Protein AF-A0A8G2F2H4-F1 (afdb_monomer)

Organism: NCBI:txid1123362

Radius of gyration: 25.21 Å; Cα contacts (8 Å, |Δi|>4): 335; chains: 1; bounding box: 70×69×73 Å

Secondary structure (DSSP, 8-state):
--PPP----------TT-B-----TTTT-TT-EEEE-TTS-EEEEEEETTEEEEEEGGGHHHHTTPPTT-HHHHHHHHHHHHTTT-SEEETTPBPPGGGTTS---SPPPHHHHHHHHHHHHHHHHHHTTTS-----S-HHHHHIIIII---TTT-HHHHHHHHHHHHHHHHHHHHHHHHHHHHHHHHHHHHHHHH-S-HHHHHHHHHHHHHHHHHHHHHHHHHHHHHHHHT-HHHHHH-TTHIIIIIHHHHHHHHHHHHHHHHHHHHHHHT-S-TTT--HHHHHHHHHHHHHHHTT--GGGGS-----PPP----------------

pLDDT: mean 80.22, std 19.51, range [25.41, 97.38]

Nearest PDB structures (foldseek):
  5vju-assembly1_A  TM=4.055E-01  e=1.754E+00  synthetic construct
  4ilo-assembly1_A  TM=4.095E-01  e=2.694E+00  Chlamydia trachomatis L2/434/Bu
  5nnv-assembly4_D  TM=3.924E-01  e=5.775E+00  Bacillus subtilis subsp. subtilis str. 168
  8i4v-assembly1_B  TM=2.170E-01  e=8.062E+00  Saccharomyces cerevisiae S288C

Sequence (327 aa):
MGSMPHATDTGTAAKQGGTFSFVSSYLRQRDAVFVRSADRQPVLRFDFGGNRATVPLATIPAAAELPDGHPDLALLQRVEPALLYRETVATGDPIPTEIVDGRPSWTVHARTAKRVERRILEALCAQSAGHGAQADGDPAETIARQLIGVDTRRNPRIVQILRDHLDAATYSMQLSDDVTACQRMVGEMATLATQREAFAEQDRIRDSALKLRHVIVWATKRTMALDMLANDIKGALADRDQLARETWPAINELRAWTLDLAPALRSWNEMGKAAADLRIGDIENLHRLITIRFGAFDPAIYRQRTAVRPPDTDAKKGVRRDDDHAE

Solvent-accessible surface area (backbone atoms only — not comparable to full-atom values): 19351 Å² total; per-residue (Å²): 142,77,90,78,81,83,84,79,76,86,75,76,72,79,72,76,54,58,51,40,73,63,77,54,67,75,63,61,39,72,77,33,32,33,33,60,46,72,76,62,47,47,26,39,32,30,66,55,93,90,40,79,46,78,44,54,53,88,52,42,49,68,77,60,68,56,58,90,88,42,72,50,59,66,51,56,69,46,46,59,68,40,50,46,79,31,78,62,50,42,69,64,38,68,44,51,28,52,83,65,78,42,42,84,71,74,84,77,59,69,70,46,45,54,50,46,52,50,54,48,51,53,54,51,36,67,75,37,80,88,54,89,68,71,84,80,74,59,69,33,56,43,47,34,43,74,78,68,64,44,63,62,90,82,41,59,66,59,38,48,53,41,41,56,36,51,49,44,38,28,53,43,52,48,54,44,52,54,52,48,54,50,53,48,51,38,52,53,33,51,55,49,29,71,72,48,86,51,66,73,58,21,50,46,36,42,52,41,28,54,50,49,48,60,56,48,54,53,51,52,56,51,42,55,55,42,49,55,60,37,66,35,67,65,56,49,74,75,39,75,57,48,48,73,73,47,50,32,53,52,53,49,27,52,46,24,47,52,59,70,45,43,64,58,54,47,55,54,57,72,59,61,92,47,87,88,76,58,53,69,67,57,56,51,50,51,35,49,49,45,44,58,55,40,67,80,71,60,78,69,77,40,49,77,78,68,76,75,73,74,76,85,88,77,77,78,81,78,78,78,84,88,82,90,88,89,131

Foldseek 3Di:
DDDDDDPPDPPPDPDPFDAQADPQPVQVAPPWKWAQDLLRFTWTWDDDPNDIDIGGLVCCCVVSVPDPPRPNVVSSVQRSVQNLQDRIGGRGGGRAVCLRQLAGRDDFDPVLLVVLLVVLQVVLCVVCVPDNQDDDDDSLVSCCCRVVVDDCVVCVPSSVLSVLLSVLLSLLSRLVVLLVLLVVLLVVLQVLLVVDPDPVLSVLSPVLSVLSVVVSVVSVVLSVVLNVQSPPSVVSVVDVCCCSPPRSQSSQLSSSVSSLCVVLSVLSVVQDDDSVPRDPVSSVVSSVSSCSSRVPDDSCVSGDPNPPPPPPPDDPPPPDPPDDDDD

Mean predicted aligned error: 10.37 Å

Structure (mmCIF, N/CA/C/O backbone):
data_AF-A0A8G2F2H4-F1
#
_entry.id   AF-A0A8G2F2H4-F1
#
loop_
_atom_site.group_PDB
_atom_site.id
_atom_site.type_symbol
_atom_site.label_atom_id
_atom_site.label_alt_id
_atom_site.label_comp_id
_atom_site.label_asym_id
_atom_site.label_entity_id
_atom_site.label_seq_id
_atom_site.pdbx_PDB_ins_code
_atom_site.Cartn_x
_atom_site.Cartn_y
_atom_site.Cartn_z
_atom_site.occupancy
_atom_site.B_iso_or_equiv
_atom_site.auth_seq_id
_atom_site.auth_comp_id
_atom_site.auth_asym_id
_atom_site.auth_atom_id
_atom_site.pdbx_PDB_model_num
ATOM 1 N N . MET A 1 1 ? -8.738 27.162 -39.841 1.00 34.66 1 MET A N 1
ATOM 2 C CA . MET A 1 1 ? -9.278 26.571 -38.599 1.00 34.66 1 MET A CA 1
ATOM 3 C C . MET A 1 1 ? -9.722 25.159 -38.925 1.00 34.66 1 MET A C 1
ATOM 5 O O . MET A 1 1 ? -10.779 24.988 -39.511 1.00 34.66 1 MET A O 1
ATOM 9 N N . GLY A 1 2 ? -8.863 24.177 -38.670 1.00 26.25 2 GLY A N 1
ATOM 10 C CA . GLY A 1 2 ? -9.166 22.763 -38.879 1.00 26.25 2 GLY A CA 1
ATOM 11 C C . GLY A 1 2 ? -8.858 22.022 -37.589 1.00 26.25 2 GLY A C 1
ATOM 12 O O . GLY A 1 2 ? -7.707 22.012 -37.161 1.00 26.25 2 GLY A O 1
ATOM 13 N N . SER A 1 3 ? -9.898 21.488 -36.9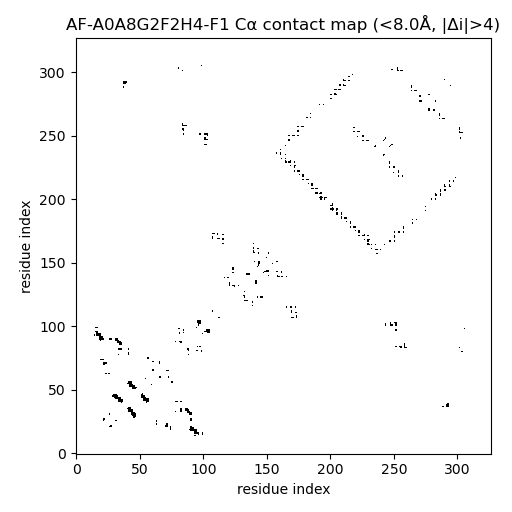51 1.00 28.22 3 SER A N 1
ATOM 14 C CA . SER A 1 3 ? -9.797 20.628 -35.774 1.00 28.22 3 SER A CA 1
ATOM 15 C C . SER A 1 3 ? -9.009 19.370 -36.116 1.00 28.22 3 SER A C 1
ATOM 17 O O . SER A 1 3 ? -9.405 18.622 -37.009 1.00 28.22 3 SER A O 1
ATOM 19 N N . MET A 1 4 ? -7.924 19.123 -35.385 1.00 26.66 4 MET A N 1
ATOM 20 C CA . MET A 1 4 ? -7.288 17.811 -35.343 1.00 26.66 4 MET A CA 1
ATOM 21 C C . MET A 1 4 ? -7.918 16.970 -34.222 1.00 26.66 4 MET A C 1
ATOM 23 O O . MET A 1 4 ? -8.141 17.492 -33.127 1.00 26.66 4 MET A O 1
ATOM 27 N N . PRO A 1 5 ? -8.228 15.690 -34.477 1.00 30.25 5 PRO A N 1
ATOM 28 C CA . PRO A 1 5 ? -8.807 14.802 -33.483 1.00 30.25 5 PRO A CA 1
ATOM 29 C C . PRO A 1 5 ? -7.749 14.331 -32.478 1.00 30.25 5 PRO A C 1
ATOM 31 O O . PRO A 1 5 ? -6.639 13.946 -32.844 1.00 30.25 5 PRO A O 1
ATOM 34 N N . HIS A 1 6 ? -8.128 14.334 -31.199 1.00 26.41 6 HIS A N 1
ATOM 35 C CA . HIS A 1 6 ? -7.399 13.679 -30.120 1.00 26.41 6 HIS A CA 1
ATOM 36 C C . HIS A 1 6 ? -7.348 12.167 -30.367 1.00 26.41 6 HIS A C 1
ATOM 38 O O . HIS A 1 6 ? -8.362 11.479 -30.237 1.00 26.41 6 HIS A O 1
ATOM 44 N N . ALA A 1 7 ? -6.162 11.648 -30.682 1.00 26.73 7 ALA A N 1
ATOM 45 C CA . ALA A 1 7 ? -5.885 10.220 -30.628 1.00 26.73 7 ALA A CA 1
ATOM 46 C C . ALA A 1 7 ? -5.881 9.773 -29.158 1.00 26.73 7 ALA A C 1
ATOM 48 O O . ALA A 1 7 ? -4.893 9.890 -28.437 1.00 26.73 7 ALA A O 1
ATOM 49 N N . THR A 1 8 ? -7.041 9.306 -28.710 1.00 31.41 8 THR A N 1
ATOM 50 C CA . THR A 1 8 ? -7.164 8.343 -27.622 1.00 31.41 8 THR A CA 1
ATOM 51 C C . THR A 1 8 ? -6.823 6.992 -28.227 1.00 31.41 8 THR A C 1
ATOM 53 O O . THR A 1 8 ? -7.662 6.389 -28.885 1.00 31.41 8 THR A O 1
ATOM 56 N N . ASP A 1 9 ? -5.584 6.541 -28.051 1.00 25.78 9 ASP A N 1
ATOM 57 C CA . ASP A 1 9 ? -5.246 5.149 -28.325 1.00 25.78 9 ASP A CA 1
ATOM 58 C C . ASP A 1 9 ? -5.085 4.414 -26.996 1.00 25.78 9 ASP A C 1
ATOM 60 O O . ASP A 1 9 ? -4.062 4.462 -26.310 1.00 25.78 9 ASP A O 1
ATOM 64 N N . THR A 1 10 ? -6.189 3.789 -26.601 1.00 31.84 10 THR A N 1
ATOM 65 C CA . THR A 1 10 ? -6.278 2.737 -25.596 1.00 31.84 10 THR A CA 1
ATOM 66 C C . THR A 1 10 ? -5.514 1.509 -26.088 1.00 31.84 10 THR A C 1
ATOM 68 O O . THR A 1 10 ? -6.097 0.502 -26.489 1.00 31.84 10 THR A O 1
ATOM 71 N N . GLY A 1 11 ? -4.187 1.582 -26.030 1.00 25.41 11 GLY A N 1
ATOM 72 C CA . GLY A 1 11 ? -3.300 0.438 -26.178 1.00 25.41 11 GLY A CA 1
ATOM 73 C C . GLY A 1 11 ? -3.370 -0.427 -24.927 1.00 25.41 11 GLY A C 1
ATOM 74 O O . GLY A 1 11 ? -2.573 -0.279 -24.004 1.00 25.41 11 GLY A O 1
ATOM 75 N N . THR A 1 12 ? -4.353 -1.322 -24.887 1.00 34.25 12 THR A N 1
ATOM 76 C CA . THR A 1 12 ? -4.455 -2.394 -23.894 1.00 34.25 12 THR A CA 1
ATOM 77 C C . THR A 1 12 ? -3.257 -3.322 -24.087 1.00 34.25 12 THR A C 1
ATOM 79 O O . THR A 1 12 ? -3.314 -4.270 -24.868 1.00 34.25 12 THR A O 1
ATOM 82 N N . ALA A 1 13 ? -2.142 -3.029 -23.417 1.00 30.25 13 ALA A N 1
ATOM 83 C CA . ALA A 1 13 ? -1.024 -3.953 -23.335 1.00 30.25 13 ALA A CA 1
ATOM 84 C C . ALA A 1 13 ? -1.550 -5.252 -22.711 1.00 30.25 13 ALA A C 1
ATOM 86 O O . ALA A 1 13 ? -2.086 -5.254 -21.600 1.00 30.25 13 ALA A O 1
ATOM 87 N N . ALA A 1 14 ? -1.475 -6.343 -23.473 1.00 31.75 14 ALA A N 1
ATOM 88 C CA . ALA A 1 14 ? -1.886 -7.667 -23.041 1.00 31.75 14 ALA A CA 1
ATOM 89 C C . ALA A 1 14 ? -1.266 -7.971 -21.669 1.00 31.75 14 ALA A C 1
ATOM 91 O O . ALA A 1 14 ? -0.044 -7.984 -21.524 1.00 31.75 14 ALA A O 1
ATOM 92 N N . LYS A 1 15 ? -2.128 -8.178 -20.664 1.00 40.88 15 LYS A N 1
ATOM 93 C CA . LYS A 1 15 ? -1.757 -8.504 -19.283 1.00 40.88 15 LYS A CA 1
ATOM 94 C C . LYS A 1 15 ? -0.932 -9.790 -19.266 1.00 40.88 15 LYS A C 1
ATOM 96 O O . LYS A 1 15 ? -1.484 -10.889 -19.224 1.00 40.88 15 LYS A O 1
ATOM 101 N N . GLN A 1 16 ? 0.388 -9.660 -19.274 1.00 43.41 16 GLN A N 1
ATOM 102 C CA . GLN A 1 16 ? 1.273 -10.725 -18.827 1.00 43.41 16 GLN A CA 1
ATOM 103 C C . GLN A 1 16 ? 0.985 -10.914 -17.334 1.00 43.41 16 GLN A C 1
ATOM 105 O O . GLN A 1 16 ? 1.333 -10.070 -16.519 1.00 43.41 16 GLN A O 1
ATOM 110 N N . GLY A 1 17 ? 0.225 -11.951 -16.982 1.00 59.38 17 GLY A N 1
ATOM 111 C CA . GLY A 1 17 ? -0.123 -12.208 -15.582 1.00 59.38 17 GLY A CA 1
ATOM 112 C C . GLY A 1 17 ? -1.310 -13.132 -15.349 1.00 59.38 17 GLY A C 1
ATOM 113 O O . GLY A 1 17 ? -1.370 -13.760 -14.301 1.00 59.38 17 GLY A O 1
ATOM 114 N N . GLY A 1 18 ? -2.212 -13.294 -16.319 1.00 84.75 18 GLY A N 1
ATOM 115 C CA . GLY A 1 18 ? -3.413 -14.117 -16.135 1.00 84.75 18 GLY A CA 1
ATOM 116 C C . GLY A 1 18 ? -4.406 -13.524 -15.121 1.00 84.75 18 GLY A C 1
ATOM 117 O O . GLY A 1 18 ? -4.271 -12.386 -14.664 1.00 84.75 18 GLY A O 1
ATOM 118 N N . THR A 1 19 ? -5.443 -14.291 -14.794 1.00 92.19 19 THR A N 1
ATOM 119 C CA . THR A 1 19 ? -6.501 -13.916 -13.842 1.00 92.19 19 THR A CA 1
ATOM 120 C C . THR A 1 19 ? -6.699 -15.019 -12.805 1.00 92.19 19 THR A C 1
ATOM 122 O O . THR A 1 19 ? -6.380 -16.183 -13.056 1.00 92.19 19 THR A O 1
ATOM 125 N N . PHE A 1 20 ? -7.259 -14.673 -11.646 1.00 93.12 20 PHE A N 1
ATOM 126 C CA . PHE A 1 20 ? -7.705 -15.634 -10.637 1.00 93.12 20 PHE A CA 1
ATOM 127 C C . PHE A 1 20 ? -8.959 -16.378 -11.119 1.00 93.12 20 PHE A C 1
ATOM 129 O O . PHE A 1 20 ? -10.081 -16.059 -10.735 1.00 93.12 20 PHE A O 1
ATOM 136 N N . SER A 1 21 ? -8.776 -17.353 -12.007 1.00 93.12 21 SER A N 1
ATOM 137 C CA . SER A 1 21 ? -9.860 -18.153 -12.587 1.00 93.12 21 SER A CA 1
ATOM 138 C C . SER A 1 21 ? -9.998 -19.488 -11.857 1.00 93.12 21 SER A C 1
ATOM 140 O O . SER A 1 21 ? -9.513 -20.509 -12.337 1.00 93.12 21 SER A O 1
ATOM 142 N N . PHE A 1 22 ? -10.632 -19.468 -10.683 1.00 93.88 22 PHE A N 1
ATOM 143 C CA . PHE A 1 22 ? -10.871 -20.681 -9.898 1.00 93.88 22 PHE A CA 1
ATOM 144 C C . PHE A 1 22 ? -11.893 -21.600 -10.576 1.00 93.88 22 PHE A C 1
ATOM 146 O O . PHE A 1 22 ? -12.885 -21.127 -11.133 1.00 93.88 22 PHE A O 1
ATOM 153 N N . VAL A 1 23 ? -11.665 -22.910 -10.511 1.00 92.75 23 VAL A N 1
ATOM 154 C CA . VAL A 1 23 ? -12.532 -23.950 -11.083 1.00 92.75 23 VAL A CA 1
ATOM 155 C C . VAL A 1 23 ? -13.592 -24.396 -10.074 1.00 92.75 23 VAL A C 1
ATOM 157 O O . VAL A 1 23 ? -14.754 -24.574 -10.448 1.00 92.75 23 VAL A O 1
ATOM 160 N N . SER A 1 24 ? -13.221 -24.529 -8.799 1.00 90.81 24 SER A N 1
ATOM 161 C CA . SER A 1 24 ? -14.095 -25.007 -7.728 1.00 90.81 24 SER A CA 1
ATOM 162 C C . SER A 1 24 ? -15.307 -24.097 -7.523 1.00 90.81 24 SER A C 1
ATOM 164 O O . SER A 1 24 ? -15.184 -22.880 -7.364 1.00 90.81 24 SER A O 1
ATOM 166 N N . SER A 1 25 ? -16.500 -24.694 -7.462 1.00 90.25 25 SER A N 1
ATOM 167 C CA . SER A 1 25 ? -17.746 -23.975 -7.167 1.00 90.25 25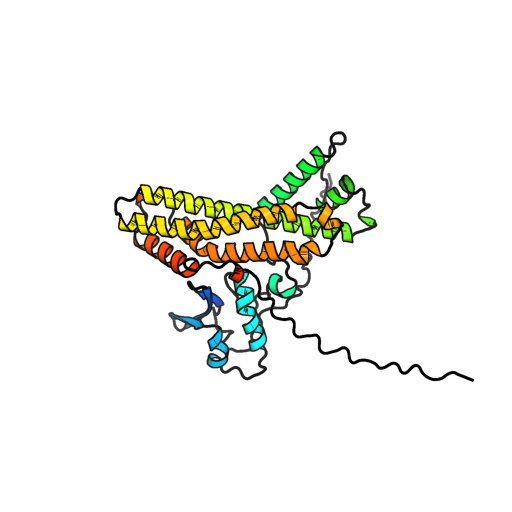 SER A CA 1
ATOM 168 C C . SER A 1 25 ? -17.727 -23.320 -5.783 1.00 90.25 25 SER A C 1
ATOM 170 O O . SER A 1 25 ? -18.328 -22.262 -5.611 1.00 90.25 25 SER A O 1
ATOM 172 N N . TYR A 1 26 ? -16.989 -23.898 -4.829 1.00 89.81 26 TYR A N 1
ATOM 173 C CA . TYR A 1 26 ? -16.793 -23.341 -3.491 1.00 89.81 26 TYR A CA 1
ATOM 174 C C . TYR A 1 26 ? -16.107 -21.966 -3.537 1.00 89.81 26 TYR A C 1
ATOM 176 O O . TYR A 1 26 ? -16.515 -21.038 -2.846 1.00 89.81 26 TYR A O 1
ATOM 184 N N . LEU A 1 27 ? -15.100 -21.806 -4.400 1.00 90.62 27 LEU A N 1
ATOM 185 C CA . LEU A 1 27 ? -14.349 -20.553 -4.564 1.00 90.62 27 LEU A CA 1
ATOM 186 C C . LEU A 1 27 ? -15.057 -19.536 -5.463 1.00 90.62 27 LEU A C 1
ATOM 188 O O . LEU A 1 27 ? -14.787 -18.339 -5.397 1.00 90.62 27 LEU A O 1
ATOM 192 N N . ARG A 1 28 ? -15.983 -20.017 -6.292 1.00 90.00 28 ARG A N 1
ATOM 193 C CA . ARG A 1 28 ? -16.805 -19.209 -7.197 1.00 90.00 28 ARG A CA 1
ATOM 194 C C . ARG A 1 28 ? -18.138 -18.778 -6.586 1.00 90.00 28 ARG A C 1
ATOM 196 O O . ARG A 1 28 ? -19.016 -18.321 -7.320 1.00 90.00 28 ARG A O 1
ATOM 203 N N . GLN A 1 29 ? -18.319 -18.953 -5.278 1.00 87.62 29 GLN A N 1
ATOM 204 C CA . GLN A 1 29 ? -19.525 -18.503 -4.594 1.00 87.62 29 GLN A CA 1
ATOM 205 C C . GLN A 1 29 ? -19.771 -17.009 -4.829 1.00 87.62 29 GLN A C 1
ATOM 207 O O . GLN A 1 29 ? -18.852 -16.212 -5.037 1.00 87.62 29 GLN A O 1
ATOM 212 N N . ARG A 1 30 ? -21.048 -16.628 -4.814 1.00 82.75 30 ARG A N 1
ATOM 213 C CA . ARG A 1 30 ? -21.448 -15.236 -4.996 1.00 82.75 30 ARG A CA 1
ATOM 214 C C . ARG A 1 30 ? -20.879 -14.393 -3.853 1.00 82.75 30 ARG A C 1
ATOM 216 O O . ARG A 1 30 ? -20.931 -14.800 -2.697 1.00 82.75 30 ARG A O 1
ATOM 223 N N . ASP A 1 31 ? -20.321 -13.237 -4.201 1.00 88.06 31 ASP A N 1
ATOM 224 C CA . ASP A 1 31 ? -19.701 -12.294 -3.262 1.00 88.06 31 ASP A CA 1
ATOM 225 C C . ASP A 1 31 ? -18.497 -12.869 -2.486 1.00 88.06 31 ASP A C 1
ATOM 227 O O . ASP A 1 31 ? -18.063 -12.293 -1.486 1.00 88.06 31 ASP A O 1
ATOM 231 N N . ALA A 1 32 ? -17.928 -13.986 -2.961 1.00 93.00 32 ALA A N 1
ATOM 232 C CA . ALA A 1 32 ? -16.719 -14.568 -2.405 1.00 93.00 32 ALA A CA 1
ATOM 233 C C . ALA A 1 32 ? -15.498 -13.706 -2.744 1.00 93.00 32 ALA A C 1
ATOM 235 O O . ALA A 1 32 ? -15.125 -13.535 -3.907 1.00 93.00 32 ALA A O 1
ATOM 236 N N . VAL A 1 33 ? -14.868 -13.167 -1.704 1.00 96.44 33 VAL A N 1
ATOM 237 C CA . VAL A 1 33 ? -13.686 -12.314 -1.810 1.00 96.44 33 VAL A CA 1
ATOM 238 C C . VAL A 1 33 ? -12.642 -12.729 -0.788 1.00 96.44 33 VAL A C 1
ATOM 240 O O . VAL A 1 33 ? -12.927 -12.920 0.396 1.00 96.44 33 VAL A O 1
ATOM 243 N N . PHE A 1 34 ? -11.402 -12.846 -1.237 1.00 97.38 34 PHE A N 1
ATOM 244 C CA . PHE A 1 34 ? -10.259 -12.971 -0.351 1.00 97.38 34 PHE A CA 1
ATOM 245 C C . PHE A 1 34 ? -9.873 -11.592 0.166 1.00 97.38 34 PHE A C 1
ATOM 247 O O . PHE A 1 34 ? -9.811 -10.636 -0.607 1.00 97.38 34 PHE A O 1
ATOM 254 N N . VAL A 1 35 ? -9.600 -11.486 1.463 1.00 96.06 35 VAL A N 1
ATOM 255 C CA . VAL A 1 35 ? -9.173 -10.248 2.126 1.00 96.06 35 VAL A CA 1
ATOM 256 C C . VAL A 1 35 ? -8.165 -10.551 3.231 1.00 96.06 35 VAL A C 1
ATOM 258 O O . VAL A 1 35 ? -8.060 -11.688 3.690 1.00 96.06 35 VAL A O 1
ATOM 261 N N . ARG A 1 36 ? -7.466 -9.523 3.721 1.00 93.88 36 ARG A N 1
ATOM 262 C CA . ARG A 1 36 ? -6.709 -9.616 4.979 1.00 93.88 36 ARG A CA 1
ATOM 263 C C . ARG A 1 36 ? -7.609 -9.268 6.159 1.00 93.88 36 ARG A C 1
ATOM 265 O O . ARG A 1 36 ? -8.228 -8.201 6.181 1.00 93.88 36 ARG A O 1
ATOM 272 N N . SER A 1 37 ? -7.665 -10.144 7.153 1.00 92.38 37 SER A N 1
ATOM 273 C CA . SER A 1 37 ? -8.320 -9.887 8.436 1.00 92.38 37 SER A CA 1
ATOM 274 C C . SER A 1 37 ? -7.608 -8.773 9.228 1.00 92.38 37 SER A C 1
ATOM 276 O O . SER A 1 37 ? -6.606 -8.198 8.786 1.00 92.38 37 SER A O 1
ATOM 278 N N . ALA A 1 38 ? -8.138 -8.421 10.405 1.00 87.81 38 ALA A N 1
ATOM 279 C CA . ALA A 1 38 ? -7.547 -7.394 11.269 1.00 87.81 38 ALA A CA 1
ATOM 280 C C . ALA A 1 38 ? -6.124 -7.758 11.726 1.00 87.81 38 ALA A C 1
ATOM 282 O O . ALA A 1 38 ? -5.262 -6.892 11.766 1.00 87.81 38 ALA A O 1
ATOM 283 N N . ASP A 1 39 ? -5.867 -9.035 11.993 1.00 88.94 39 ASP A N 1
ATOM 284 C CA . ASP A 1 39 ? -4.569 -9.636 12.330 1.00 88.94 39 ASP A CA 1
ATOM 285 C C . ASP A 1 39 ? -3.713 -9.984 11.101 1.00 88.94 39 ASP A C 1
ATOM 287 O O . ASP A 1 39 ? -2.694 -10.663 1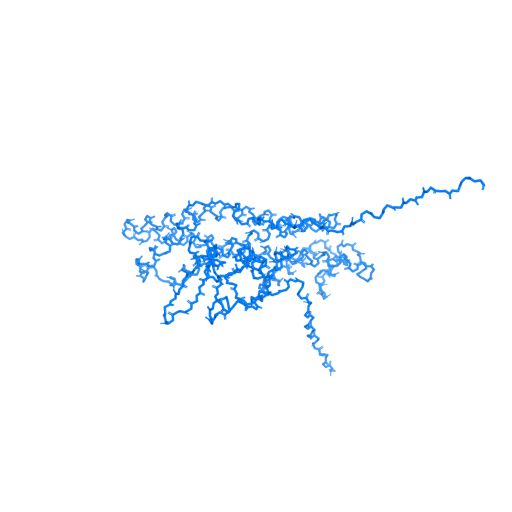1.217 1.00 88.94 39 ASP A O 1
ATOM 291 N N . ARG A 1 40 ? -4.090 -9.458 9.927 1.00 89.00 40 ARG A N 1
ATOM 292 C CA . ARG A 1 40 ? -3.374 -9.575 8.645 1.00 89.00 40 ARG A CA 1
ATOM 293 C C . ARG A 1 40 ? -3.350 -10.983 8.045 1.00 89.00 40 ARG A C 1
ATOM 295 O O . ARG A 1 40 ? -2.641 -11.194 7.066 1.00 89.00 40 ARG A O 1
ATOM 302 N N . GLN A 1 41 ? -4.151 -11.911 8.560 1.00 92.44 41 GLN A N 1
ATOM 303 C CA . GLN A 1 41 ? -4.263 -13.252 7.994 1.00 92.44 41 GLN A CA 1
ATOM 304 C C . GLN A 1 41 ? -5.118 -13.236 6.717 1.00 92.44 41 GLN A C 1
ATOM 306 O O . GLN A 1 41 ? -6.150 -12.556 6.669 1.00 92.44 41 GLN A O 1
ATOM 311 N N . PRO A 1 42 ? -4.718 -13.963 5.663 1.00 95.12 42 PRO A N 1
ATOM 312 C CA . PRO A 1 42 ? -5.531 -14.100 4.466 1.00 95.12 42 PRO A CA 1
ATOM 313 C C .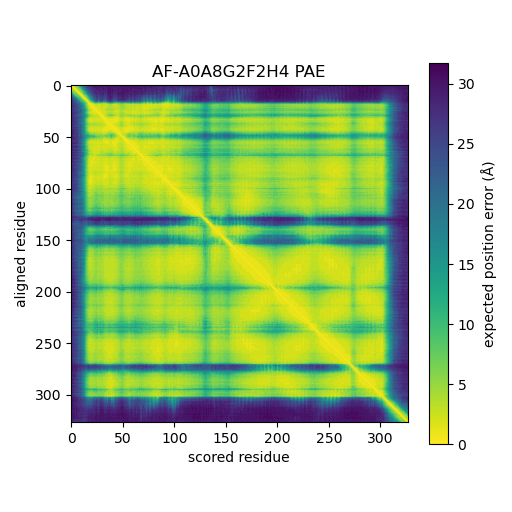 PRO A 1 42 ? -6.752 -14.984 4.755 1.00 95.12 42 PRO A C 1
ATOM 315 O O . PRO A 1 42 ? -6.635 -16.114 5.237 1.00 95.12 42 PRO A O 1
ATOM 318 N N . VAL A 1 43 ? -7.941 -14.473 4.447 1.00 96.88 43 VAL A N 1
ATOM 319 C CA . VAL A 1 43 ? -9.217 -15.163 4.667 1.00 96.88 43 VAL A CA 1
ATOM 320 C C . VAL A 1 43 ? -10.123 -15.022 3.448 1.00 96.88 43 VAL A C 1
ATOM 322 O O . VAL A 1 43 ? -10.124 -13.984 2.788 1.00 96.88 43 VAL A O 1
ATOM 325 N N . LEU A 1 44 ? -10.928 -16.042 3.165 1.00 97.06 44 LEU A N 1
ATOM 326 C CA . LEU A 1 44 ? -12.053 -15.967 2.237 1.00 97.06 44 LEU A CA 1
ATOM 327 C C . LEU A 1 44 ? -13.300 -15.518 3.000 1.00 97.06 44 LEU A C 1
ATOM 329 O O . LEU A 1 44 ? -13.642 -16.095 4.034 1.00 97.06 44 LEU A O 1
ATOM 333 N N . ARG A 1 45 ? -13.984 -14.496 2.491 1.00 95.44 45 ARG A N 1
ATOM 334 C CA . ARG A 1 45 ? -15.266 -14.012 3.009 1.00 95.44 45 ARG A CA 1
ATOM 335 C C . ARG A 1 45 ? -16.329 -14.169 1.943 1.00 95.44 45 ARG A C 1
ATOM 337 O O . ARG A 1 45 ? -16.087 -13.817 0.796 1.00 95.44 45 ARG A O 1
ATOM 344 N N . PHE A 1 46 ? -17.497 -14.643 2.338 1.00 92.81 46 PHE A N 1
ATOM 345 C CA . PHE A 1 46 ? -18.661 -14.773 1.467 1.00 92.81 46 PHE A CA 1
ATOM 346 C C . PHE A 1 46 ? -19.940 -14.653 2.296 1.00 92.81 46 PHE A C 1
ATOM 348 O O . PHE A 1 46 ? -19.903 -14.730 3.531 1.00 92.81 46 PHE A O 1
ATOM 355 N N . ASP A 1 47 ? -21.062 -14.417 1.623 1.00 90.00 47 ASP A N 1
ATOM 356 C CA . ASP A 1 47 ? -22.374 -14.445 2.261 1.00 90.00 47 ASP A CA 1
ATOM 357 C C . ASP A 1 47 ? -22.895 -15.884 2.356 1.00 90.00 47 ASP A C 1
ATOM 359 O O . ASP A 1 47 ? -22.882 -16.642 1.386 1.00 90.00 47 ASP A O 1
ATOM 363 N N . PHE A 1 48 ? -23.365 -16.254 3.540 1.00 83.38 48 PHE A N 1
ATOM 364 C CA . PHE A 1 48 ? -23.980 -17.533 3.842 1.00 83.38 48 PHE A CA 1
ATOM 365 C C . PHE A 1 48 ? -25.324 -17.289 4.531 1.00 83.38 48 PHE A C 1
ATOM 367 O O . PHE A 1 48 ? -25.414 -17.160 5.754 1.00 83.38 48 PHE A O 1
ATOM 374 N N . GLY A 1 49 ? -26.386 -17.198 3.727 1.00 80.44 49 GLY A N 1
ATOM 375 C CA . GLY A 1 49 ? -27.752 -17.034 4.229 1.00 80.44 49 GLY A CA 1
ATOM 376 C C . GLY A 1 49 ? -27.976 -15.729 5.002 1.00 80.44 49 GLY A C 1
ATOM 377 O O . GLY A 1 49 ? -28.688 -15.738 6.002 1.00 80.44 49 GLY A O 1
ATOM 378 N N . GLY A 1 50 ? -27.344 -14.627 4.580 1.00 80.44 50 GLY A N 1
ATOM 379 C CA . GLY A 1 50 ? -27.406 -13.324 5.247 1.00 80.44 50 GLY A CA 1
ATOM 380 C C . GLY A 1 50 ? -26.352 -13.134 6.343 1.00 80.44 50 GLY A C 1
ATOM 381 O O . GLY A 1 50 ? -26.219 -12.032 6.877 1.00 80.44 50 GLY A O 1
ATOM 382 N N . ASN A 1 51 ? -25.583 -14.179 6.669 1.00 82.62 51 ASN A N 1
ATOM 383 C CA . ASN A 1 51 ? -24.451 -14.107 7.584 1.00 82.62 51 ASN A CA 1
ATOM 384 C C . ASN A 1 51 ? -23.136 -14.095 6.812 1.00 82.62 51 ASN A C 1
ATOM 386 O O . ASN A 1 51 ? -22.904 -14.905 5.921 1.00 82.62 51 ASN A O 1
ATOM 390 N N . ARG A 1 52 ? -22.207 -13.225 7.211 1.00 87.25 52 ARG A N 1
ATOM 391 C CA . ARG A 1 52 ? -20.891 -13.162 6.575 1.00 87.25 52 ARG A CA 1
ATOM 392 C C . ARG A 1 52 ? -19.962 -14.233 7.150 1.00 87.25 52 ARG A C 1
ATOM 394 O O . ARG A 1 52 ? -19.409 -14.054 8.235 1.00 87.25 52 ARG A O 1
ATOM 401 N N . ALA A 1 53 ? -19.765 -15.318 6.408 1.00 90.69 53 ALA A N 1
ATOM 402 C CA . ALA A 1 53 ? -18.815 -16.367 6.755 1.00 90.69 53 ALA A CA 1
ATOM 403 C C . ALA A 1 53 ? -17.370 -15.903 6.508 1.00 90.69 53 ALA A C 1
ATOM 405 O O . ALA A 1 53 ? -17.105 -15.050 5.656 1.00 90.69 53 ALA A O 1
ATOM 406 N N . THR A 1 54 ? -16.426 -16.438 7.284 1.00 93.94 54 THR A N 1
ATOM 407 C CA . THR A 1 54 ? -14.987 -16.188 7.121 1.00 93.94 54 THR A CA 1
ATOM 408 C C . THR A 1 54 ? -14.231 -17.502 7.273 1.00 93.94 54 THR A C 1
ATOM 410 O O . THR A 1 54 ? -14.406 -18.193 8.272 1.00 93.94 54 THR A O 1
ATOM 413 N N . VAL A 1 55 ? -13.393 -17.836 6.292 1.00 95.00 55 VAL A N 1
ATOM 414 C CA . VAL A 1 55 ? -12.624 -19.087 6.247 1.00 95.00 55 VAL A CA 1
ATOM 415 C C . VAL A 1 55 ? -11.139 -18.760 6.052 1.00 95.00 55 VAL A C 1
ATOM 417 O O . VAL A 1 55 ? -10.807 -18.073 5.085 1.00 95.00 55 VAL A O 1
ATOM 420 N N . PRO A 1 56 ? -10.231 -19.209 6.936 1.00 96.81 56 PRO A N 1
ATOM 421 C CA . PRO A 1 56 ? -8.792 -19.004 6.761 1.00 96.81 56 PRO A CA 1
ATOM 422 C C . PRO A 1 56 ? -8.265 -19.612 5.458 1.00 96.81 56 PRO A C 1
ATOM 424 O O . PRO A 1 56 ? -8.594 -20.752 5.144 1.00 96.81 56 PRO A O 1
ATOM 427 N N . LEU A 1 57 ? -7.400 -18.900 4.722 1.00 96.31 57 LEU A N 1
ATOM 428 C CA . LEU A 1 57 ? -6.871 -19.367 3.428 1.00 96.31 57 LEU A CA 1
ATOM 429 C C . LEU A 1 57 ? -6.239 -20.766 3.516 1.00 96.31 57 LEU A C 1
ATOM 431 O O . LEU A 1 57 ? -6.447 -21.593 2.633 1.00 96.31 57 LEU A O 1
ATOM 435 N N . ALA A 1 58 ? -5.521 -21.048 4.606 1.00 94.50 58 ALA A N 1
ATOM 436 C CA . ALA A 1 58 ? -4.834 -22.320 4.820 1.00 94.50 58 ALA A CA 1
ATOM 437 C C . ALA A 1 58 ? -5.780 -23.531 4.934 1.00 94.50 58 ALA A C 1
ATOM 439 O O . ALA A 1 58 ? -5.367 -24.651 4.647 1.00 94.50 58 ALA A O 1
ATOM 440 N N . THR A 1 59 ? -7.038 -23.332 5.340 1.00 95.50 59 THR A N 1
ATOM 441 C CA . THR A 1 59 ? -8.008 -24.429 5.505 1.00 95.50 59 THR A CA 1
ATOM 442 C C . THR A 1 59 ? -8.878 -24.638 4.270 1.00 95.50 59 THR A C 1
ATOM 444 O O . THR A 1 59 ? -9.580 -25.644 4.181 1.00 95.50 59 THR A O 1
ATOM 447 N N . ILE A 1 60 ? -8.827 -23.719 3.301 1.00 94.88 60 ILE A N 1
ATOM 448 C CA . ILE A 1 60 ? -9.661 -23.747 2.096 1.00 94.88 60 ILE A CA 1
ATOM 449 C C . ILE A 1 60 ? -9.466 -25.012 1.259 1.00 94.88 60 ILE A C 1
ATOM 451 O O . ILE A 1 60 ? -10.487 -25.565 0.861 1.00 94.88 60 ILE A O 1
ATOM 455 N N . PRO A 1 61 ? -8.242 -25.519 1.002 1.00 94.69 61 PRO A N 1
ATOM 456 C CA . PRO A 1 61 ? -8.081 -26.757 0.240 1.00 94.69 61 PRO A CA 1
ATOM 457 C C . PRO A 1 61 ? -8.860 -27.932 0.834 1.00 94.69 61 PRO A C 1
ATOM 459 O O . PRO A 1 61 ? -9.544 -28.640 0.105 1.00 94.69 61 PRO A O 1
ATOM 462 N N . ALA A 1 62 ? -8.822 -28.081 2.162 1.00 93.56 62 ALA A N 1
ATOM 463 C CA . ALA A 1 62 ? -9.568 -29.118 2.863 1.00 93.56 62 ALA A CA 1
ATOM 464 C C . ALA A 1 62 ? -11.080 -28.839 2.857 1.00 93.56 62 ALA A C 1
ATOM 466 O O . ALA A 1 62 ? -11.865 -29.735 2.571 1.00 93.56 62 ALA A O 1
ATOM 467 N N . ALA A 1 63 ? -11.494 -27.596 3.127 1.00 91.44 63 ALA A N 1
ATOM 468 C CA . ALA A 1 63 ? -12.907 -27.211 3.159 1.00 91.44 63 ALA A CA 1
ATOM 469 C C . ALA A 1 63 ? -13.600 -27.314 1.788 1.00 91.44 63 ALA A C 1
ATOM 471 O O . ALA A 1 63 ? -14.800 -27.557 1.723 1.00 91.44 63 ALA A O 1
ATOM 472 N N . ALA A 1 64 ? -12.848 -27.117 0.704 1.00 91.62 64 ALA A N 1
ATOM 473 C CA . ALA A 1 64 ? -13.318 -27.232 -0.672 1.00 91.62 64 ALA A CA 1
ATOM 474 C C . ALA A 1 64 ? -13.047 -28.618 -1.287 1.00 91.62 64 ALA A C 1
ATOM 476 O O . ALA A 1 64 ? -13.269 -28.782 -2.486 1.00 91.62 64 ALA A O 1
ATOM 477 N N . GLU A 1 65 ? -12.549 -29.574 -0.491 1.00 94.12 65 GLU A N 1
ATOM 478 C CA . GLU A 1 65 ? -12.229 -30.948 -0.905 1.00 94.12 65 GLU A CA 1
ATOM 479 C C . GLU A 1 65 ? -11.350 -31.006 -2.172 1.00 94.12 65 GLU A C 1
ATOM 481 O O . GLU A 1 65 ? -11.567 -31.813 -3.077 1.00 94.12 65 GLU A O 1
ATOM 486 N N . LEU A 1 66 ? -10.351 -30.118 -2.264 1.00 93.12 66 LEU A N 1
ATOM 487 C CA . LEU A 1 66 ? -9.475 -30.032 -3.433 1.00 93.12 66 LEU A CA 1
ATOM 488 C C . LEU A 1 66 ? -8.443 -31.172 -3.412 1.00 93.12 66 LEU A C 1
ATOM 490 O O . LEU A 1 66 ? -7.646 -31.234 -2.473 1.00 93.12 66 LEU A O 1
ATOM 494 N N . PRO A 1 67 ? -8.396 -32.042 -4.440 1.00 92.69 67 PRO A N 1
ATOM 495 C CA . PRO A 1 67 ? -7.385 -33.087 -4.522 1.00 92.69 67 PRO A CA 1
ATOM 496 C C . PRO A 1 67 ? -5.997 -32.505 -4.816 1.00 92.69 67 PRO A C 1
ATOM 498 O O . PRO A 1 67 ? -5.862 -31.413 -5.379 1.00 92.69 67 PRO A O 1
ATOM 501 N N . ASP A 1 68 ? -4.955 -33.272 -4.501 1.00 89.69 68 ASP A N 1
ATOM 502 C CA . ASP A 1 68 ? -3.584 -32.923 -4.871 1.00 89.69 68 ASP A CA 1
ATOM 503 C C . ASP A 1 68 ? -3.463 -32.705 -6.388 1.00 89.69 68 ASP A C 1
ATOM 505 O O . ASP A 1 68 ? -4.023 -33.443 -7.200 1.00 89.69 68 ASP A O 1
ATOM 509 N N . GLY A 1 69 ? -2.738 -31.655 -6.782 1.00 87.56 69 GLY A N 1
ATOM 510 C CA . GLY A 1 69 ? -2.576 -31.274 -8.189 1.00 87.56 69 GLY A CA 1
ATOM 511 C C . GLY A 1 69 ? -3.768 -30.530 -8.804 1.00 87.56 69 GLY A C 1
ATOM 512 O O . GLY A 1 69 ? -3.707 -30.171 -9.980 1.00 87.56 69 GLY A O 1
ATOM 513 N N . HIS A 1 70 ? -4.829 -30.244 -8.039 1.00 92.31 70 HIS A N 1
ATOM 514 C CA . HIS A 1 70 ? -5.930 -29.414 -8.524 1.00 92.31 70 HIS A CA 1
ATOM 515 C C . HIS A 1 70 ? -5.432 -28.004 -8.918 1.00 92.31 70 HIS A C 1
ATOM 517 O O . HIS A 1 70 ? -4.694 -27.383 -8.145 1.00 92.31 70 HIS A O 1
ATOM 523 N N . PRO A 1 71 ? -5.847 -27.444 -10.075 1.00 89.94 71 PRO A N 1
ATOM 524 C CA . PRO A 1 71 ? -5.335 -26.162 -10.579 1.00 89.94 71 PRO A CA 1
ATOM 525 C C . PRO A 1 71 ? -5.541 -24.990 -9.607 1.00 89.94 71 PRO A C 1
ATOM 527 O O . PRO A 1 71 ? -4.687 -24.107 -9.506 1.00 89.94 71 PRO A O 1
ATOM 530 N N . ASP A 1 72 ? -6.631 -25.006 -8.834 1.00 93.19 72 ASP A N 1
ATOM 531 C CA . ASP A 1 72 ? -6.914 -23.960 -7.843 1.00 93.19 72 ASP A CA 1
ATOM 532 C C . ASP A 1 72 ? -5.869 -23.886 -6.726 1.00 93.19 72 ASP A C 1
ATOM 534 O O . ASP A 1 72 ? -5.681 -22.811 -6.165 1.00 93.19 72 ASP A O 1
ATOM 538 N N . LEU A 1 73 ? -5.138 -24.968 -6.424 1.00 93.50 73 LEU A N 1
ATOM 539 C CA . LEU A 1 73 ? -4.088 -24.941 -5.399 1.00 93.50 73 LEU A CA 1
ATOM 540 C C . LEU A 1 73 ? -2.977 -23.949 -5.767 1.00 93.50 73 LEU A C 1
ATOM 542 O O . LEU A 1 73 ? -2.531 -23.175 -4.920 1.00 93.50 73 LEU A O 1
ATOM 546 N N . ALA A 1 74 ? -2.583 -23.909 -7.042 1.00 91.31 74 ALA A N 1
ATOM 547 C CA . ALA A 1 74 ? -1.578 -22.968 -7.533 1.00 91.31 74 ALA A CA 1
ATOM 548 C C . ALA A 1 74 ? -2.080 -21.514 -7.502 1.00 91.31 74 ALA A C 1
ATOM 550 O O . ALA A 1 74 ? -1.304 -20.591 -7.253 1.00 91.31 74 ALA A O 1
ATOM 551 N N . LEU A 1 75 ? -3.380 -21.293 -7.728 1.00 92.81 75 LEU A N 1
ATOM 552 C CA . LEU A 1 75 ? -3.989 -19.966 -7.616 1.00 92.81 75 LEU A CA 1
ATOM 553 C C . LEU A 1 75 ? -4.115 -19.522 -6.154 1.00 92.81 75 LEU A C 1
ATOM 555 O O . LEU A 1 75 ? -3.796 -18.376 -5.846 1.00 92.81 75 LEU A O 1
ATOM 559 N N . LEU A 1 76 ? -4.507 -20.420 -5.245 1.00 94.75 76 LEU A N 1
ATOM 560 C CA . LEU A 1 76 ? -4.601 -20.145 -3.808 1.00 94.75 76 LEU A CA 1
ATOM 561 C C . LEU A 1 76 ? -3.244 -19.736 -3.219 1.00 94.75 76 LEU A C 1
ATOM 563 O O . LEU A 1 76 ? -3.186 -18.793 -2.434 1.00 94.75 76 LEU A O 1
ATOM 567 N N . GLN A 1 77 ? -2.144 -20.350 -3.667 1.00 92.81 77 GLN A N 1
ATOM 568 C CA . GLN A 1 77 ? -0.782 -19.945 -3.282 1.00 92.81 77 GLN A CA 1
ATOM 569 C C . GLN A 1 77 ? -0.432 -18.505 -3.694 1.00 92.81 77 GLN A C 1
ATOM 571 O O . GLN A 1 77 ? 0.426 -17.877 -3.077 1.00 92.81 77 GLN A O 1
ATOM 576 N N . ARG A 1 78 ? -1.093 -17.956 -4.721 1.00 92.81 78 ARG A N 1
ATOM 577 C CA . ARG A 1 78 ? -0.892 -16.571 -5.178 1.00 92.81 78 ARG A CA 1
ATOM 578 C C . ARG A 1 78 ? -1.785 -15.560 -4.465 1.00 92.81 78 ARG A C 1
ATOM 580 O O . ARG A 1 78 ? -1.509 -14.366 -4.555 1.00 92.81 78 ARG A O 1
ATOM 587 N N . VAL A 1 79 ? -2.829 -16.006 -3.761 1.00 94.94 79 VAL A N 1
ATOM 588 C CA . VAL A 1 79 ? -3.783 -15.115 -3.081 1.00 94.94 79 VAL A CA 1
ATOM 589 C C . VAL A 1 79 ? -3.097 -14.309 -1.984 1.00 94.94 79 VAL A C 1
ATOM 591 O O . VAL A 1 79 ? -3.226 -13.089 -1.962 1.00 94.94 79 VAL A O 1
ATOM 594 N N . GLU A 1 80 ? -2.351 -14.959 -1.090 1.00 93.00 80 GLU A N 1
ATOM 595 C CA . GLU A 1 80 ? -1.686 -14.265 0.019 1.00 93.00 80 GLU A CA 1
ATOM 596 C C . GLU A 1 80 ? -0.680 -13.201 -0.468 1.00 93.00 80 GLU A C 1
ATOM 598 O O . GLU A 1 80 ? -0.816 -12.046 -0.056 1.00 93.00 80 GLU A O 1
ATOM 603 N N . PRO A 1 81 ? 0.244 -13.496 -1.409 1.00 92.00 81 PRO A N 1
ATOM 604 C CA . PRO A 1 81 ? 1.090 -12.468 -2.015 1.00 92.00 81 PRO A CA 1
ATOM 605 C C . PRO A 1 81 ? 0.299 -11.348 -2.702 1.00 92.00 81 PRO A C 1
ATOM 607 O O . PRO A 1 81 ? 0.652 -10.177 -2.574 1.00 92.00 81 PRO A O 1
ATOM 610 N N . ALA A 1 82 ? -0.785 -11.673 -3.414 1.00 93.50 82 ALA A N 1
ATOM 611 C CA . ALA A 1 82 ? -1.598 -10.670 -4.100 1.00 93.50 82 ALA A CA 1
ATOM 612 C C . ALA A 1 82 ? -2.301 -9.712 -3.124 1.00 93.50 82 ALA A C 1
ATOM 614 O O . ALA A 1 82 ? -2.416 -8.517 -3.406 1.00 93.50 82 ALA A O 1
ATOM 615 N N . LEU A 1 83 ? -2.714 -10.208 -1.956 1.00 94.06 83 LEU A N 1
ATOM 616 C CA . LEU A 1 83 ? -3.331 -9.411 -0.897 1.00 94.06 83 LEU A CA 1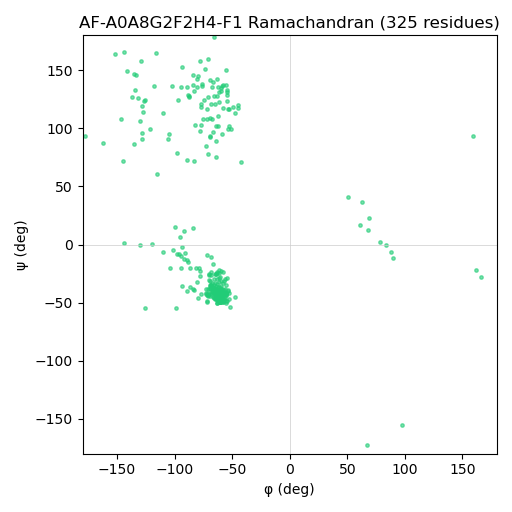
ATOM 617 C C . LEU A 1 83 ? -2.371 -8.412 -0.228 1.00 94.06 83 LEU A C 1
ATOM 619 O O . LEU A 1 83 ? -2.827 -7.532 0.503 1.00 94.06 83 LEU A O 1
ATOM 623 N N . LEU A 1 84 ? -1.061 -8.486 -0.486 1.00 92.44 84 LEU A N 1
ATOM 624 C CA . LEU A 1 84 ? -0.138 -7.407 -0.117 1.00 92.44 84 LEU A CA 1
ATOM 625 C C . LEU A 1 84 ? -0.358 -6.152 -0.974 1.00 92.44 84 LEU A C 1
ATOM 627 O O . LEU A 1 84 ? -0.169 -5.045 -0.477 1.00 92.44 84 LEU A O 1
ATOM 631 N N . TYR A 1 85 ? -0.793 -6.316 -2.226 1.00 91.69 85 TYR A N 1
ATOM 632 C CA . TYR A 1 85 ? -0.914 -5.241 -3.225 1.00 91.69 85 TYR A CA 1
ATOM 633 C C . TYR A 1 85 ? -2.358 -4.877 -3.566 1.00 91.69 85 TYR A C 1
ATOM 635 O O . TYR A 1 85 ? -2.611 -3.896 -4.269 1.00 91.69 85 TYR A O 1
ATOM 643 N N . ARG A 1 86 ? -3.319 -5.643 -3.045 1.00 92.25 86 ARG A N 1
ATOM 644 C CA . ARG A 1 86 ? -4.755 -5.415 -3.209 1.00 92.25 86 ARG A CA 1
ATOM 645 C C . ARG A 1 86 ? -5.477 -5.530 -1.879 1.00 92.25 86 ARG A C 1
ATOM 647 O O . ARG A 1 86 ? -5.124 -6.348 -1.038 1.00 92.25 86 ARG A O 1
ATOM 654 N N . GLU A 1 87 ? -6.523 -4.729 -1.701 1.00 92.38 87 GLU A N 1
ATOM 655 C CA . GLU A 1 87 ? -7.390 -4.852 -0.522 1.00 92.38 87 GLU A CA 1
ATOM 656 C C . GLU A 1 87 ? -8.208 -6.148 -0.552 1.00 92.38 87 GLU A C 1
ATOM 658 O O . GLU A 1 87 ? -8.443 -6.767 0.488 1.00 92.38 87 GLU A O 1
ATOM 663 N N . THR A 1 88 ? -8.612 -6.560 -1.755 1.00 95.31 88 THR A N 1
ATOM 664 C CA . THR A 1 88 ? -9.440 -7.735 -2.002 1.00 95.31 88 THR A CA 1
ATOM 665 C C . THR A 1 88 ? -8.977 -8.456 -3.265 1.00 95.31 88 THR A C 1
ATOM 667 O O . THR A 1 88 ? -8.522 -7.807 -4.209 1.00 95.31 88 THR A O 1
ATOM 670 N N . VAL A 1 89 ? -9.147 -9.775 -3.307 1.00 95.69 89 VAL A N 1
ATOM 671 C CA . VAL A 1 89 ? -8.972 -10.594 -4.515 1.00 95.69 89 VAL A CA 1
ATOM 672 C C . VAL A 1 89 ? -10.248 -11.400 -4.733 1.00 95.69 89 VAL A C 1
ATOM 674 O O . VAL A 1 89 ? -10.680 -12.122 -3.838 1.00 95.69 89 VAL A O 1
ATOM 677 N N . ALA A 1 90 ? -10.853 -11.277 -5.906 1.00 94.38 90 ALA A N 1
ATOM 678 C CA . ALA A 1 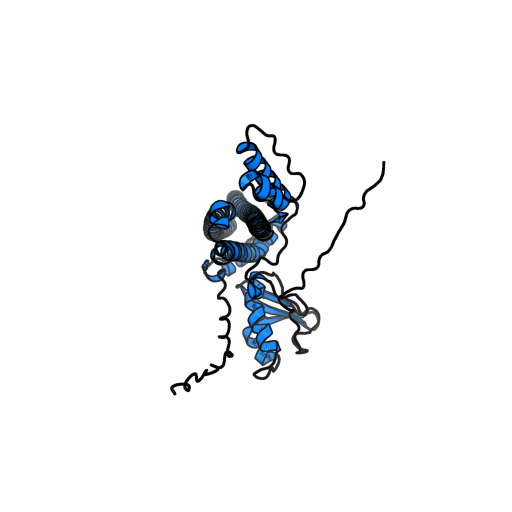90 ? -12.039 -12.017 -6.315 1.00 94.38 90 ALA A CA 1
ATOM 679 C C . ALA A 1 90 ? -11.745 -12.932 -7.512 1.00 94.38 90 ALA A C 1
ATOM 681 O O . ALA A 1 90 ? -10.742 -12.784 -8.216 1.00 94.38 90 ALA A O 1
ATOM 682 N N . THR A 1 91 ? -12.652 -13.874 -7.774 1.00 93.31 91 THR A N 1
ATOM 683 C CA . THR A 1 91 ? -12.597 -14.660 -9.013 1.00 93.31 91 THR A CA 1
ATOM 684 C C . THR A 1 91 ? -12.705 -13.730 -10.226 1.00 93.31 91 THR A C 1
ATOM 686 O O . THR A 1 91 ? -13.592 -12.883 -10.289 1.00 93.31 91 THR A O 1
ATOM 689 N N . GLY A 1 92 ? -11.819 -13.908 -11.205 1.00 91.38 92 GLY A N 1
ATOM 690 C CA . GLY A 1 92 ? -11.734 -13.089 -12.415 1.00 91.38 92 GLY A CA 1
ATOM 691 C C . GLY A 1 92 ? -10.810 -11.876 -12.292 1.00 91.38 92 GLY A C 1
ATOM 692 O O . GLY A 1 92 ? -10.449 -11.294 -13.318 1.00 91.38 92 GLY A O 1
ATOM 693 N N . ASP A 1 93 ? -10.359 -11.528 -11.082 1.00 93.50 93 ASP A N 1
ATOM 694 C CA . ASP A 1 93 ? -9.413 -10.430 -10.905 1.00 93.50 93 ASP A CA 1
ATOM 695 C C . ASP A 1 93 ? -8.079 -10.727 -11.602 1.00 93.50 93 ASP A C 1
ATOM 697 O O . ASP A 1 93 ? -7.601 -11.866 -11.588 1.00 93.50 93 ASP A O 1
ATOM 701 N N . PRO A 1 94 ? -7.433 -9.713 -12.204 1.00 92.94 94 PRO A N 1
ATOM 702 C CA . PRO A 1 94 ? -6.092 -9.877 -12.739 1.00 92.94 94 PRO A CA 1
ATOM 703 C C . PRO A 1 94 ? -5.093 -10.116 -11.608 1.00 92.94 94 PRO A C 1
ATOM 705 O O . PRO A 1 94 ? -5.137 -9.458 -10.565 1.00 92.94 94 PRO A O 1
ATOM 708 N N . ILE A 1 95 ? -4.162 -11.032 -11.856 1.00 92.50 95 ILE A N 1
ATOM 709 C CA . ILE A 1 95 ? -3.039 -11.280 -10.958 1.00 92.50 95 ILE A CA 1
ATOM 710 C C . ILE A 1 95 ? -2.145 -10.021 -10.956 1.00 92.50 95 ILE A C 1
ATOM 712 O O . ILE A 1 95 ? -1.800 -9.542 -12.040 1.00 92.50 95 ILE A O 1
ATOM 716 N N . PRO A 1 96 ? -1.806 -9.446 -9.782 1.00 92.12 96 PRO A N 1
ATOM 717 C CA . PRO A 1 96 ? -0.983 -8.238 -9.702 1.00 92.12 96 PRO A CA 1
ATOM 718 C C . PRO A 1 96 ? 0.382 -8.418 -10.384 1.00 92.12 96 PRO A C 1
ATOM 720 O O . PRO A 1 96 ? 1.032 -9.447 -10.210 1.00 92.12 96 PRO A O 1
ATOM 723 N N . THR A 1 97 ? 0.839 -7.426 -11.147 1.00 91.50 97 THR A N 1
ATOM 724 C CA . THR A 1 97 ? 2.139 -7.479 -11.840 1.00 91.50 97 THR A CA 1
ATOM 725 C C . THR A 1 97 ? 3.307 -7.530 -10.856 1.00 91.50 97 THR A C 1
ATOM 727 O O . THR A 1 97 ? 4.313 -8.169 -11.133 1.00 91.50 97 THR A O 1
ATOM 730 N N . GLU A 1 98 ? 3.136 -7.031 -9.632 1.00 91.62 98 GLU A N 1
ATOM 731 C CA . GLU A 1 98 ? 4.124 -7.105 -8.553 1.00 91.62 98 GLU A CA 1
ATOM 732 C C . GLU A 1 98 ? 4.534 -8.545 -8.248 1.00 91.62 98 GLU A C 1
ATOM 734 O O . GLU A 1 98 ? 5.660 -8.773 -7.817 1.00 91.62 98 GLU A O 1
ATOM 739 N N . ILE A 1 99 ? 3.635 -9.515 -8.458 1.00 89.69 99 ILE A N 1
ATOM 740 C CA . ILE A 1 99 ? 3.920 -10.943 -8.257 1.00 89.69 99 ILE A CA 1
ATOM 741 C C . ILE A 1 99 ? 4.278 -11.676 -9.557 1.00 89.69 99 ILE A C 1
ATOM 743 O O . ILE A 1 99 ? 4.664 -12.841 -9.509 1.00 89.69 99 ILE A O 1
ATOM 747 N N . VAL A 1 100 ? 4.134 -11.022 -10.713 1.00 89.06 100 VAL A N 1
ATOM 748 C CA . VAL A 1 100 ? 4.435 -11.591 -12.035 1.00 89.06 100 VAL A CA 1
ATOM 749 C C . VAL A 1 100 ? 5.811 -11.140 -12.519 1.00 89.06 100 VAL A C 1
ATOM 751 O O . VAL A 1 100 ? 6.648 -11.978 -12.841 1.00 89.06 100 VAL A O 1
ATOM 754 N N . ASP A 1 101 ? 6.045 -9.830 -12.563 1.00 87.00 101 ASP A N 1
ATOM 755 C CA . ASP A 1 101 ? 7.256 -9.196 -13.093 1.00 87.00 101 ASP A CA 1
ATOM 756 C C . ASP A 1 101 ? 7.879 -8.162 -12.132 1.00 87.00 101 ASP A C 1
ATOM 758 O O . ASP A 1 101 ? 8.919 -7.576 -12.436 1.00 87.00 101 ASP A O 1
ATOM 762 N N . GLY A 1 102 ? 7.271 -7.951 -10.961 1.00 88.06 102 GLY A N 1
ATOM 763 C CA . GLY A 1 102 ? 7.750 -7.020 -9.943 1.00 88.06 102 GLY A CA 1
ATOM 764 C C . GLY A 1 102 ? 7.329 -5.569 -10.168 1.00 88.06 102 GLY A C 1
ATOM 765 O O . GLY A 1 102 ? 7.658 -4.724 -9.337 1.00 88.06 102 GLY A O 1
ATOM 766 N N . ARG A 1 103 ? 6.588 -5.248 -11.235 1.00 88.81 103 ARG A N 1
ATOM 767 C CA . ARG A 1 103 ? 6.168 -3.872 -11.530 1.00 88.81 103 ARG A CA 1
ATOM 768 C C . ARG A 1 103 ? 4.897 -3.488 -10.762 1.00 88.81 103 ARG A C 1
ATOM 770 O O . ARG A 1 103 ? 4.009 -4.330 -10.607 1.00 88.81 103 ARG A O 1
ATOM 777 N N . PRO A 1 104 ? 4.755 -2.220 -10.340 1.00 91.19 104 PRO A N 1
ATOM 778 C CA . PRO A 1 104 ? 3.511 -1.712 -9.762 1.00 91.19 104 PRO A CA 1
ATOM 779 C C . PRO A 1 104 ? 2.295 -1.940 -10.674 1.00 91.19 104 PRO A C 1
ATOM 781 O O . PRO A 1 104 ? 2.317 -1.561 -11.843 1.00 91.19 104 PRO A O 1
ATOM 784 N N . SER A 1 105 ? 1.221 -2.523 -10.136 1.00 90.31 105 SER A N 1
ATOM 785 C CA . SER A 1 105 ? -0.036 -2.784 -10.860 1.00 90.31 105 SER A CA 1
ATOM 786 C C . SER A 1 105 ? -1.105 -1.714 -10.641 1.00 90.31 105 SER A C 1
ATOM 788 O O . SER A 1 105 ? -2.164 -1.753 -11.276 1.00 90.31 105 SER A O 1
ATOM 790 N N . TRP A 1 106 ? -0.872 -0.778 -9.718 1.00 90.69 106 TRP A N 1
ATOM 791 C CA . TRP A 1 106 ? -1.816 0.286 -9.388 1.00 90.69 106 TRP A CA 1
ATOM 792 C C . TRP A 1 106 ? -1.537 1.548 -10.192 1.00 90.69 106 TRP A C 1
ATOM 794 O O . TRP A 1 106 ? -0.410 1.840 -10.564 1.00 90.69 106 TRP A O 1
ATOM 804 N N . THR A 1 107 ? -2.575 2.343 -10.416 1.00 90.19 107 THR A N 1
ATOM 805 C CA . THR A 1 107 ? -2.439 3.627 -11.104 1.00 90.19 107 THR A CA 1
ATOM 806 C C . THR A 1 107 ? -2.267 4.754 -10.091 1.00 90.19 107 THR A C 1
ATOM 808 O O . THR A 1 107 ? -2.974 4.825 -9.085 1.00 90.19 107 THR A O 1
ATOM 811 N N . VAL A 1 108 ? -1.329 5.654 -10.368 1.00 91.75 108 VAL A N 1
ATOM 812 C CA . VAL A 1 108 ? -1.107 6.890 -9.604 1.00 91.75 108 VAL A CA 1
ATOM 813 C C . VAL A 1 108 ? -2.135 7.965 -9.949 1.00 91.75 108 VAL A C 1
ATOM 815 O O . VAL A 1 108 ? -2.723 7.980 -11.031 1.00 91.75 108 VAL A O 1
ATOM 818 N N . HIS A 1 109 ? -2.338 8.922 -9.044 1.00 91.38 109 HIS A N 1
ATOM 819 C CA . HIS A 1 109 ? -3.215 10.052 -9.325 1.00 91.38 109 HIS A CA 1
ATOM 820 C C . HIS A 1 109 ? -2.635 10.959 -10.417 1.00 91.38 109 HIS A C 1
ATOM 822 O O . HIS A 1 109 ? -1.477 11.372 -10.358 1.00 91.38 109 HIS A O 1
ATOM 828 N N . ALA A 1 110 ? -3.482 11.378 -11.364 1.00 89.25 110 ALA A N 1
ATOM 829 C CA . ALA A 1 110 ? -3.087 12.274 -12.456 1.00 89.25 110 ALA A CA 1
ATOM 830 C C . ALA A 1 110 ? -2.485 13.603 -11.959 1.00 89.25 110 ALA A C 1
ATOM 832 O O . ALA A 1 110 ? -1.605 14.178 -12.595 1.00 89.25 110 ALA A O 1
ATOM 833 N N . ARG A 1 111 ? -2.929 14.096 -10.793 1.00 91.31 111 ARG A N 1
ATOM 834 C CA . ARG A 1 111 ? -2.345 15.282 -10.145 1.00 91.31 111 ARG A CA 1
ATOM 835 C C . ARG A 1 111 ? -0.884 15.056 -9.744 1.00 91.31 111 ARG A C 1
ATOM 837 O O . ARG A 1 111 ? -0.085 15.981 -9.862 1.00 91.31 111 ARG A O 1
ATOM 844 N N . THR A 1 112 ? -0.552 13.862 -9.265 1.00 91.50 112 THR A N 1
ATOM 845 C CA . THR A 1 112 ? 0.805 13.488 -8.854 1.00 91.50 112 THR A CA 1
ATOM 846 C C . THR A 1 112 ? 1.715 13.379 -10.071 1.00 91.50 112 THR A C 1
ATOM 848 O O . THR A 1 112 ? 2.778 13.993 -10.077 1.00 91.50 112 THR A O 1
ATOM 851 N N . ALA A 1 113 ? 1.244 12.740 -11.148 1.00 87.69 113 ALA A N 1
ATOM 852 C CA . ALA A 1 113 ? 1.962 12.692 -12.424 1.00 87.69 113 ALA A CA 1
ATOM 853 C C . ALA A 1 113 ? 2.309 14.101 -12.944 1.00 87.69 113 ALA A C 1
ATOM 855 O O . ALA A 1 113 ? 3.472 14.402 -13.199 1.00 87.69 113 ALA A O 1
ATOM 856 N N . LYS A 1 114 ? 1.331 15.021 -12.964 1.00 87.00 114 LYS A N 1
ATOM 857 C CA . LYS A 1 114 ? 1.551 16.424 -13.370 1.00 87.00 114 LYS A CA 1
ATOM 858 C C . LYS A 1 114 ? 2.554 17.175 -12.487 1.00 87.00 114 LYS A C 1
ATOM 860 O O . LYS A 1 114 ? 3.235 18.084 -12.959 1.00 87.00 114 LYS A O 1
ATOM 865 N N . ARG A 1 115 ? 2.624 16.857 -11.188 1.00 89.88 115 ARG A N 1
ATOM 866 C CA . ARG A 1 115 ? 3.607 17.461 -10.271 1.00 89.88 115 ARG A CA 1
ATOM 867 C C . ARG A 1 115 ? 5.020 16.980 -10.578 1.00 89.88 115 ARG A C 1
ATOM 869 O O . ARG A 1 115 ? 5.930 17.803 -10.580 1.00 89.88 115 ARG A O 1
ATOM 876 N N . VAL A 1 116 ? 5.195 15.686 -10.841 1.00 87.88 116 VAL A N 1
ATOM 877 C CA . VAL A 1 116 ? 6.498 15.125 -11.226 1.00 87.88 116 VAL A CA 1
ATOM 878 C C . VAL A 1 116 ? 6.956 15.693 -12.557 1.00 87.88 116 VAL A C 1
ATOM 880 O O . VAL A 1 116 ? 8.083 16.170 -12.643 1.00 87.88 116 VAL A O 1
ATOM 883 N N . GLU A 1 117 ? 6.068 15.730 -13.548 1.00 84.44 117 GLU A N 1
ATOM 884 C CA . GLU A 1 117 ? 6.335 16.359 -14.839 1.00 84.44 117 GLU A CA 1
ATOM 885 C C . GLU A 1 117 ? 6.839 17.794 -14.651 1.00 84.44 117 GLU A C 1
ATOM 887 O O . GLU A 1 117 ? 7.947 18.115 -15.070 1.00 84.44 117 GLU A O 1
ATOM 892 N N . ARG A 1 118 ? 6.103 18.635 -13.912 1.00 83.94 118 ARG A N 1
ATOM 893 C CA . ARG A 1 118 ? 6.525 20.015 -13.629 1.00 83.94 118 ARG A CA 1
ATOM 894 C C . ARG A 1 118 ? 7.892 20.093 -12.949 1.00 83.94 118 ARG A C 1
ATOM 896 O O . ARG A 1 118 ? 8.728 20.876 -13.386 1.00 83.94 118 ARG A O 1
ATOM 903 N N . ARG A 1 119 ? 8.126 19.279 -11.914 1.00 85.00 119 ARG A N 1
ATOM 904 C CA . ARG A 1 119 ? 9.405 19.234 -11.184 1.00 85.00 119 ARG A CA 1
ATOM 905 C C . ARG A 1 119 ? 10.573 18.942 -12.128 1.00 85.00 119 ARG A C 1
ATOM 907 O O . ARG A 1 119 ? 11.655 19.499 -11.979 1.00 85.00 119 ARG A O 1
ATOM 914 N N . ILE A 1 120 ? 10.349 18.071 -13.103 1.00 78.12 120 ILE A N 1
ATOM 915 C CA . ILE A 1 120 ? 11.353 17.693 -14.094 1.00 78.12 120 ILE A CA 1
ATOM 916 C C . ILE A 1 120 ? 11.591 18.819 -15.090 1.00 78.12 120 ILE A C 1
ATOM 918 O O . ILE A 1 120 ? 12.744 19.124 -15.372 1.00 78.12 120 ILE A O 1
ATOM 922 N N . LEU A 1 121 ? 10.539 19.486 -15.566 1.00 75.69 121 LEU A N 1
ATOM 923 C CA . LEU A 1 121 ? 10.683 20.665 -16.424 1.00 75.69 121 LEU A CA 1
ATOM 924 C C . LEU A 1 121 ? 11.459 21.783 -15.734 1.00 75.69 121 LEU A C 1
ATOM 926 O O . LEU A 1 121 ? 12.360 22.360 -16.330 1.00 75.69 121 LEU A O 1
ATOM 930 N N . GLU A 1 122 ? 11.162 22.050 -14.465 1.00 79.50 122 GLU A N 1
ATOM 931 C CA . GLU A 1 122 ? 11.896 23.030 -13.661 1.00 79.50 122 GLU A CA 1
ATOM 932 C C . GLU A 1 122 ? 13.382 22.656 -13.543 1.00 79.50 122 GLU A C 1
ATOM 934 O O . GLU A 1 122 ? 14.251 23.504 -13.757 1.00 79.50 122 GLU A O 1
ATOM 939 N N . ALA A 1 123 ? 13.689 21.380 -13.282 1.00 75.94 123 ALA A N 1
ATOM 940 C CA . ALA A 1 123 ? 15.064 20.887 -13.221 1.00 75.94 123 ALA A CA 1
ATOM 941 C C . ALA A 1 123 ? 15.794 20.992 -14.574 1.00 75.94 123 ALA A C 1
ATOM 943 O O . ALA A 1 123 ? 16.968 21.363 -14.612 1.00 75.94 123 ALA A O 1
ATOM 944 N N . LEU A 1 124 ? 15.103 20.708 -15.682 1.00 70.81 124 LEU A N 1
ATOM 945 C CA . LEU A 1 124 ? 15.623 20.857 -17.043 1.00 70.81 124 LEU A CA 1
ATOM 946 C C . LEU A 1 124 ? 15.916 22.323 -17.377 1.00 70.81 124 LEU A C 1
ATOM 948 O O . LEU A 1 124 ? 17.005 22.637 -17.858 1.00 70.81 124 LEU A O 1
ATOM 952 N N . CYS A 1 125 ? 14.986 23.233 -17.077 1.00 71.06 125 CYS A N 1
ATOM 953 C CA . CYS A 1 125 ? 15.149 24.676 -17.268 1.00 71.06 125 CYS A CA 1
ATOM 954 C C . CYS A 1 125 ? 16.336 25.231 -16.471 1.00 71.06 125 CYS A C 1
ATOM 956 O O . CYS A 1 125 ? 17.127 26.012 -16.998 1.00 71.06 125 CYS A O 1
ATOM 958 N N . ALA A 1 126 ? 16.493 24.804 -15.215 1.00 73.75 126 ALA A N 1
ATOM 959 C CA . ALA A 1 126 ? 17.603 25.231 -14.367 1.00 73.75 126 ALA A CA 1
ATOM 960 C C . ALA A 1 126 ? 18.970 24.804 -14.929 1.00 73.75 126 ALA A C 1
ATOM 962 O O . ALA A 1 126 ? 19.936 25.557 -14.841 1.00 73.75 126 ALA A O 1
ATOM 963 N N . GLN A 1 127 ? 19.053 23.617 -15.537 1.00 68.12 127 GLN A N 1
ATOM 964 C CA . GLN A 1 127 ? 20.286 23.118 -16.157 1.00 68.12 127 GLN A CA 1
ATOM 965 C C . GLN A 1 127 ? 20.573 23.743 -17.528 1.00 68.12 127 GLN A C 1
ATOM 967 O O . GLN A 1 127 ? 21.723 23.777 -17.958 1.00 68.12 127 GLN A O 1
ATOM 972 N N . SER A 1 128 ? 19.548 24.254 -18.212 1.00 63.06 128 SER A N 1
ATOM 973 C CA . SER A 1 128 ? 19.638 24.768 -19.582 1.00 63.06 128 SER A CA 1
ATOM 974 C C . SER A 1 128 ? 19.755 26.292 -19.673 1.00 63.06 128 SER A C 1
ATOM 976 O O . SER A 1 128 ? 19.579 26.809 -20.772 1.00 63.06 128 SER A O 1
ATOM 978 N N . ALA A 1 129 ? 20.068 26.995 -18.569 1.00 52.16 129 ALA A N 1
ATOM 979 C CA . ALA A 1 129 ? 20.130 28.459 -18.381 1.00 52.16 129 ALA A CA 1
ATOM 980 C C . ALA A 1 129 ? 20.783 29.275 -19.533 1.00 52.16 129 ALA A C 1
ATOM 982 O O . ALA A 1 129 ? 21.870 29.835 -19.409 1.00 52.16 129 ALA A O 1
ATOM 983 N N . GLY A 1 130 ? 20.070 29.360 -20.656 1.00 50.25 130 GLY A N 1
ATOM 984 C CA . GLY A 1 130 ? 20.473 29.940 -21.937 1.00 50.25 130 GLY A CA 1
ATOM 985 C C . GLY A 1 130 ? 19.527 29.571 -23.092 1.00 50.25 130 GLY A C 1
ATOM 986 O O . GLY A 1 130 ? 19.366 30.367 -24.009 1.00 50.25 130 GLY A O 1
ATOM 987 N N . HIS A 1 131 ? 18.842 28.422 -23.043 1.00 50.09 131 HIS A N 1
ATOM 988 C CA . HIS A 1 131 ? 17.846 28.017 -24.043 1.00 50.09 131 HIS A CA 1
ATOM 989 C C . HIS A 1 131 ? 16.568 27.583 -23.328 1.00 50.09 131 HIS A C 1
ATOM 991 O O . HIS A 1 131 ? 16.546 26.531 -22.700 1.00 50.09 131 HIS A O 1
ATOM 997 N N . GLY A 1 132 ? 15.521 28.412 -23.385 1.00 51.19 132 GLY A N 1
ATOM 998 C CA . GLY A 1 132 ? 14.242 28.156 -22.719 1.00 51.19 132 GLY A CA 1
ATOM 999 C C . GLY A 1 132 ? 13.682 26.783 -23.083 1.00 51.19 132 GLY A C 1
ATOM 1000 O O . GLY A 1 132 ? 13.136 26.599 -24.170 1.00 51.19 132 GLY A O 1
ATOM 1001 N N . ALA A 1 133 ? 13.834 25.816 -22.179 1.00 54.03 133 ALA A N 1
ATOM 1002 C CA . ALA A 1 133 ? 13.297 24.484 -22.362 1.00 54.03 133 ALA A CA 1
ATOM 1003 C C . ALA A 1 133 ? 11.768 24.555 -22.266 1.00 54.03 133 ALA A C 1
ATOM 1005 O O . ALA A 1 133 ? 11.194 24.775 -21.202 1.00 54.03 133 ALA A O 1
ATOM 1006 N N . GLN A 1 134 ? 11.097 24.384 -23.400 1.00 55.44 134 GLN A N 1
ATOM 1007 C CA . GLN A 1 134 ? 9.679 24.056 -23.435 1.00 55.44 134 GLN A CA 1
ATOM 1008 C C . GLN A 1 134 ? 9.573 22.542 -23.601 1.00 55.44 134 GLN A C 1
ATOM 1010 O O . GLN A 1 134 ? 10.158 21.981 -24.530 1.00 55.44 134 GLN A O 1
ATOM 1015 N N . ALA A 1 135 ? 8.863 21.869 -22.694 1.00 53.31 135 ALA A N 1
ATOM 1016 C CA . ALA A 1 135 ? 8.400 20.524 -22.995 1.00 53.31 135 ALA A CA 1
ATOM 1017 C C . ALA A 1 135 ? 7.228 20.628 -23.949 1.00 53.31 135 ALA A C 1
ATOM 1019 O O . ALA A 1 135 ? 6.139 21.056 -23.573 1.00 53.31 135 ALA A O 1
ATOM 1020 N N . ASP A 1 136 ? 7.491 20.239 -25.184 1.00 57.53 136 ASP A N 1
ATOM 1021 C CA . ASP A 1 136 ? 6.457 19.893 -26.136 1.00 57.53 136 ASP A CA 1
ATOM 1022 C C . ASP A 1 136 ? 6.545 18.374 -26.356 1.00 57.53 136 ASP A C 1
ATOM 1024 O O . ASP A 1 136 ? 7.569 17.857 -26.830 1.00 57.53 136 ASP A O 1
ATOM 1028 N N . GLY A 1 137 ? 5.508 17.651 -25.923 1.00 70.38 137 GLY A N 1
ATOM 1029 C CA . GLY A 1 137 ? 5.414 16.188 -25.999 1.00 70.38 137 GLY A CA 1
ATOM 1030 C C . GLY A 1 137 ? 5.803 15.427 -24.722 1.00 70.38 137 GLY A C 1
ATOM 1031 O O . GLY A 1 137 ? 5.696 15.935 -23.611 1.00 70.38 137 GLY A O 1
ATOM 1032 N N . ASP A 1 138 ? 6.210 14.165 -24.887 1.00 79.25 138 ASP A N 1
ATOM 1033 C CA . ASP A 1 138 ? 6.526 13.240 -23.790 1.00 79.25 138 ASP A CA 1
ATOM 1034 C C . ASP A 1 138 ? 7.728 13.733 -22.944 1.00 79.25 138 ASP A C 1
ATOM 1036 O O . ASP A 1 138 ? 8.804 14.008 -23.499 1.00 79.25 138 ASP A O 1
ATOM 1040 N N . PRO A 1 139 ? 7.601 13.822 -21.603 1.00 76.94 139 PRO A N 1
ATOM 1041 C CA . PRO A 1 139 ? 8.703 14.197 -20.719 1.00 76.94 139 PRO A CA 1
ATOM 1042 C C . PRO A 1 139 ? 9.950 13.312 -20.865 1.00 76.94 139 PRO A C 1
ATOM 1044 O O . PRO A 1 139 ? 11.066 13.831 -20.800 1.00 76.94 139 PRO A O 1
ATOM 1047 N N . ALA A 1 140 ? 9.803 12.007 -21.125 1.00 80.50 140 ALA A N 1
ATOM 1048 C CA . ALA A 1 140 ? 10.942 11.105 -21.323 1.00 80.50 140 ALA A CA 1
ATOM 1049 C C . ALA A 1 140 ? 11.721 11.444 -22.598 1.00 80.50 140 ALA A C 1
ATOM 1051 O O . ALA A 1 140 ? 12.953 11.469 -22.603 1.00 80.50 140 ALA A O 1
ATOM 1052 N N . GLU A 1 141 ? 11.008 11.747 -23.683 1.00 79.38 141 GLU A N 1
ATOM 1053 C CA . GLU A 1 141 ? 11.614 12.171 -24.945 1.00 79.38 141 GLU A CA 1
ATOM 1054 C C . GLU A 1 141 ? 12.264 13.549 -24.820 1.00 79.38 141 GLU A C 1
ATOM 1056 O O . GLU A 1 141 ? 13.312 13.810 -25.413 1.00 79.38 141 GLU A O 1
ATOM 1061 N N . THR A 1 142 ? 11.671 14.435 -24.021 1.00 77.00 142 THR A N 1
ATOM 1062 C CA . THR A 1 142 ? 12.243 15.750 -23.723 1.00 77.00 142 THR A CA 1
ATOM 1063 C C . THR A 1 142 ? 13.547 15.616 -22.937 1.00 77.00 142 THR A C 1
ATOM 1065 O O . THR A 1 142 ? 14.549 16.198 -23.351 1.00 77.00 142 THR A O 1
ATOM 1068 N N . ILE A 1 143 ? 13.590 14.771 -21.898 1.00 76.69 143 ILE A N 1
ATOM 1069 C CA . ILE A 1 143 ? 14.828 14.436 -21.173 1.00 76.69 143 ILE A CA 1
ATOM 1070 C C . ILE A 1 143 ? 15.874 13.837 -22.123 1.00 76.69 143 ILE A C 1
ATOM 1072 O O . ILE A 1 143 ? 17.017 14.293 -22.141 1.00 76.69 143 ILE A O 1
ATOM 1076 N N . ALA A 1 144 ? 15.496 12.845 -22.937 1.00 77.25 144 ALA A N 1
ATOM 1077 C CA . ALA A 1 144 ? 16.419 12.179 -23.858 1.00 77.25 144 ALA A CA 1
ATOM 1078 C C . ALA A 1 144 ? 17.079 13.169 -24.833 1.00 77.25 144 ALA A C 1
ATOM 1080 O O . ALA A 1 144 ? 18.293 13.115 -25.044 1.00 77.25 144 ALA A O 1
ATOM 1081 N N . ARG A 1 145 ? 16.289 14.099 -25.387 1.00 76.31 145 ARG A N 1
ATOM 1082 C CA . ARG A 1 145 ? 16.769 15.127 -26.320 1.00 76.31 145 ARG A CA 1
ATOM 1083 C C . ARG A 1 145 ? 17.618 16.191 -25.628 1.00 76.31 145 ARG A C 1
ATOM 1085 O O . ARG A 1 145 ? 18.691 16.509 -26.125 1.00 76.31 145 ARG A O 1
ATOM 1092 N N . GLN A 1 146 ? 17.144 16.747 -24.512 1.00 74.25 146 GLN A N 1
ATOM 1093 C CA . GLN A 1 146 ? 17.739 17.943 -23.902 1.00 74.25 146 GLN A CA 1
ATOM 1094 C C . GLN A 1 146 ? 18.896 17.643 -22.941 1.00 74.25 146 GLN A C 1
ATOM 1096 O O . GLN A 1 146 ? 19.852 18.410 -22.912 1.00 74.25 146 GLN A O 1
ATOM 1101 N N . LEU A 1 147 ? 18.840 16.549 -22.170 1.00 69.50 147 LEU A N 1
ATOM 1102 C CA . LEU A 1 147 ? 19.896 16.209 -21.202 1.00 69.50 147 LEU A CA 1
ATOM 1103 C C . LEU A 1 147 ? 20.949 15.262 -21.762 1.00 69.50 147 LEU A C 1
ATOM 1105 O O . LEU A 1 147 ? 22.115 15.358 -21.392 1.00 69.50 147 LEU A O 1
ATOM 1109 N N . ILE A 1 148 ? 20.538 14.322 -22.614 1.00 71.38 148 ILE A N 1
ATOM 1110 C CA . ILE A 1 148 ? 21.425 13.252 -23.090 1.00 71.38 148 ILE A CA 1
ATOM 1111 C C . ILE A 1 148 ? 21.887 13.515 -24.533 1.00 71.38 148 ILE A C 1
ATOM 1113 O O . ILE A 1 148 ? 22.901 12.972 -24.962 1.00 71.38 148 ILE A O 1
ATOM 1117 N N . GLY A 1 149 ? 21.175 14.354 -25.295 1.00 69.94 149 GLY A N 1
ATOM 1118 C CA . GLY A 1 149 ? 21.485 14.612 -26.705 1.00 69.94 149 GLY A CA 1
ATOM 1119 C C . GLY A 1 149 ? 21.223 13.404 -27.613 1.00 69.94 149 GLY A C 1
ATOM 1120 O O . GLY A 1 149 ? 21.830 13.281 -28.676 1.00 69.94 149 GLY A O 1
ATOM 1121 N N . VAL A 1 150 ? 20.349 12.482 -27.193 1.00 68.06 150 VAL A N 1
ATOM 1122 C CA . VAL A 1 150 ? 20.041 11.256 -27.940 1.00 68.06 150 VAL A CA 1
ATOM 1123 C C . VAL A 1 150 ? 18.920 11.525 -28.938 1.00 68.06 150 VAL A C 1
ATOM 1125 O O . VAL A 1 150 ? 17.836 11.975 -28.567 1.00 68.06 150 VAL A O 1
ATOM 1128 N N . ASP A 1 151 ? 19.153 11.176 -30.206 1.00 66.88 151 ASP A N 1
ATOM 1129 C CA . ASP A 1 151 ? 18.083 11.076 -31.200 1.00 66.88 151 ASP A CA 1
ATOM 1130 C C . ASP A 1 151 ? 17.170 9.897 -30.829 1.00 66.88 151 ASP A C 1
ATOM 1132 O O . ASP A 1 151 ? 17.547 8.724 -30.948 1.00 66.88 151 ASP A O 1
ATOM 1136 N N . THR A 1 152 ? 15.961 10.215 -30.364 1.00 66.25 152 THR A N 1
ATOM 1137 C CA . THR A 1 152 ? 14.957 9.249 -29.896 1.00 66.25 152 THR A CA 1
ATOM 1138 C C . THR A 1 152 ? 14.586 8.225 -30.969 1.00 66.25 152 THR A C 1
ATOM 1140 O O . THR A 1 152 ? 14.220 7.098 -30.635 1.00 66.25 152 THR A O 1
ATOM 1143 N N . ARG A 1 153 ? 14.778 8.553 -32.257 1.00 64.56 153 ARG A N 1
ATOM 1144 C CA . ARG A 1 153 ? 14.555 7.637 -33.389 1.00 64.56 153 ARG A CA 1
ATOM 1145 C C . ARG A 1 153 ? 15.590 6.517 -33.473 1.00 64.56 153 ARG A C 1
ATOM 1147 O O . ARG A 1 153 ? 15.301 5.463 -34.030 1.00 64.56 153 ARG A O 1
ATOM 1154 N N . ARG A 1 154 ? 16.795 6.728 -32.937 1.00 63.41 154 ARG A N 1
ATOM 1155 C CA . ARG A 1 154 ? 17.909 5.767 -33.014 1.00 63.41 154 ARG A CA 1
ATOM 1156 C C . ARG A 1 154 ? 17.997 4.848 -31.804 1.00 63.41 154 ARG A C 1
ATOM 1158 O O . ARG A 1 154 ? 18.625 3.797 -31.897 1.00 63.41 154 ARG A O 1
ATOM 1165 N N . ASN A 1 155 ? 17.398 5.221 -30.672 1.00 70.25 155 ASN A N 1
ATOM 1166 C CA . ASN A 1 155 ? 17.486 4.420 -29.455 1.00 70.25 155 ASN A CA 1
ATOM 1167 C C . ASN A 1 155 ? 16.190 4.450 -28.622 1.00 70.25 155 ASN A C 1
ATOM 1169 O O . ASN A 1 155 ? 16.164 5.028 -27.531 1.00 70.25 155 ASN A O 1
ATOM 1173 N N . PRO A 1 156 ? 15.115 3.786 -29.095 1.00 78.94 156 PRO A N 1
ATOM 1174 C CA . PRO A 1 156 ? 13.829 3.755 -28.391 1.00 78.94 156 PRO A CA 1
ATOM 1175 C C . PRO A 1 156 ? 13.931 3.140 -26.985 1.00 78.94 156 PRO A C 1
ATOM 1177 O O . PRO A 1 156 ? 13.128 3.446 -26.109 1.00 78.94 156 PRO A O 1
ATOM 1180 N N . ARG A 1 157 ? 14.953 2.309 -26.733 1.00 80.50 157 ARG A N 1
ATOM 1181 C CA . ARG A 1 157 ? 15.197 1.698 -25.419 1.00 80.50 157 ARG A CA 1
ATOM 1182 C C . ARG A 1 157 ? 15.583 2.721 -24.350 1.00 80.50 157 ARG A C 1
ATOM 1184 O O . ARG A 1 157 ? 15.161 2.565 -23.213 1.00 80.50 157 ARG A O 1
ATOM 1191 N N . ILE A 1 158 ? 16.342 3.765 -24.697 1.00 79.62 158 ILE A N 1
ATOM 1192 C CA . ILE A 1 158 ? 16.700 4.831 -23.743 1.00 79.62 158 ILE A CA 1
ATOM 1193 C C . ILE A 1 158 ? 15.448 5.595 -23.313 1.00 79.62 158 ILE A C 1
ATOM 1195 O O . ILE A 1 158 ? 15.268 5.857 -22.129 1.00 79.62 158 ILE A O 1
ATOM 1199 N N . VAL A 1 159 ? 14.557 5.895 -24.261 1.00 82.00 159 VAL A N 1
ATOM 1200 C CA . VAL A 1 159 ? 13.281 6.555 -23.958 1.00 82.00 159 VAL A CA 1
ATOM 1201 C C . VAL A 1 159 ? 12.442 5.688 -23.019 1.00 82.00 159 VAL A C 1
ATOM 1203 O O . VAL A 1 159 ? 11.893 6.208 -22.055 1.00 82.00 159 VAL A O 1
ATOM 1206 N N . GLN A 1 160 ? 12.399 4.369 -23.233 1.00 84.62 160 GLN A N 1
ATOM 1207 C CA . GLN A 1 160 ? 11.677 3.471 -22.330 1.00 84.62 160 GLN A CA 1
ATOM 1208 C C . GLN A 1 160 ? 12.273 3.434 -20.917 1.00 84.62 160 GLN A C 1
ATOM 1210 O O . GLN A 1 160 ? 11.518 3.471 -19.954 1.00 84.62 160 GLN A O 1
ATOM 1215 N N . ILE A 1 161 ? 13.603 3.411 -20.775 1.00 82.50 161 ILE A N 1
ATOM 1216 C CA . ILE A 1 161 ? 14.259 3.482 -19.457 1.00 82.50 161 ILE A CA 1
ATOM 1217 C C . ILE A 1 161 ? 13.858 4.774 -18.743 1.00 82.50 161 ILE A C 1
ATOM 1219 O O . ILE A 1 161 ? 13.463 4.749 -17.583 1.00 82.50 161 ILE A O 1
ATOM 1223 N N . LEU A 1 162 ? 13.906 5.904 -19.448 1.00 84.00 162 LEU A N 1
ATOM 1224 C CA . LEU A 1 162 ? 13.502 7.185 -18.880 1.00 84.00 162 LEU A CA 1
ATOM 1225 C C . LEU A 1 162 ? 12.027 7.181 -18.469 1.00 84.00 162 LEU A C 1
ATOM 1227 O O . LEU A 1 162 ? 11.728 7.640 -17.374 1.00 84.00 162 LEU A O 1
ATOM 1231 N N . ARG A 1 163 ? 11.124 6.616 -19.282 1.00 87.06 163 ARG A N 1
ATOM 1232 C CA . ARG A 1 163 ? 9.709 6.439 -18.905 1.00 87.06 163 ARG A CA 1
ATOM 1233 C C . ARG A 1 163 ? 9.559 5.608 -17.634 1.00 87.06 163 ARG A C 1
ATOM 1235 O O . ARG A 1 163 ? 8.905 6.065 -16.705 1.00 87.06 163 ARG A O 1
ATOM 1242 N N . ASP A 1 164 ? 10.225 4.459 -17.549 1.00 87.62 164 ASP A N 1
ATOM 1243 C CA . ASP A 1 164 ? 10.173 3.595 -16.365 1.00 87.62 164 ASP A CA 1
ATOM 1244 C C . ASP A 1 164 ? 10.683 4.347 -15.105 1.00 87.62 164 ASP A C 1
ATOM 1246 O O . ASP A 1 164 ? 10.119 4.206 -14.019 1.00 87.62 164 ASP A O 1
ATOM 1250 N N . HIS A 1 165 ? 11.689 5.221 -15.237 1.00 85.75 165 HIS A N 1
ATOM 1251 C CA . HIS A 1 165 ? 12.153 6.085 -14.140 1.00 85.75 165 HIS A CA 1
ATOM 1252 C C . HIS A 1 165 ? 11.179 7.212 -13.777 1.00 85.75 165 HIS A C 1
ATOM 1254 O O . HIS A 1 165 ? 11.007 7.519 -12.596 1.00 85.75 165 HIS A O 1
ATOM 1260 N N . LEU A 1 166 ? 10.526 7.831 -14.761 1.00 86.44 166 LEU A N 1
ATOM 1261 C CA . LEU A 1 166 ? 9.475 8.823 -14.521 1.00 86.44 166 LEU A CA 1
ATOM 1262 C C . LEU A 1 166 ? 8.291 8.211 -13.776 1.00 86.44 166 LEU A C 1
ATOM 1264 O O . LEU A 1 166 ? 7.758 8.817 -12.840 1.00 86.44 166 LEU A O 1
ATOM 1268 N N . ASP A 1 167 ? 7.916 6.994 -14.157 1.00 89.62 167 ASP A N 1
ATOM 1269 C CA . ASP A 1 167 ? 6.900 6.220 -13.463 1.00 89.62 167 ASP A CA 1
ATOM 1270 C C . ASP A 1 167 ? 7.341 5.965 -12.020 1.00 89.62 167 ASP A C 1
ATOM 1272 O O . ASP A 1 167 ? 6.602 6.296 -11.089 1.00 89.62 167 ASP A O 1
ATOM 1276 N N . ALA A 1 168 ? 8.574 5.490 -11.803 1.00 90.88 168 ALA A N 1
ATOM 1277 C CA . ALA A 1 168 ? 9.129 5.283 -10.464 1.00 90.88 168 ALA A CA 1
ATOM 1278 C C . ALA A 1 168 ? 9.108 6.562 -9.607 1.00 90.88 168 ALA A C 1
ATOM 1280 O O . ALA A 1 168 ? 8.708 6.520 -8.440 1.00 90.88 168 ALA A O 1
ATOM 1281 N N . ALA A 1 169 ? 9.468 7.714 -10.180 1.00 90.88 169 ALA A N 1
ATOM 1282 C CA . ALA A 1 169 ? 9.399 9.011 -9.507 1.00 90.88 169 ALA A CA 1
ATOM 1283 C C . ALA A 1 169 ? 7.956 9.408 -9.156 1.00 90.88 169 ALA A C 1
ATOM 1285 O O . ALA A 1 169 ? 7.704 9.975 -8.090 1.00 90.88 169 ALA A O 1
ATOM 1286 N N . THR A 1 170 ? 6.993 9.068 -10.013 1.00 93.44 170 THR A N 1
ATOM 1287 C CA . THR A 1 170 ? 5.569 9.329 -9.771 1.00 93.44 170 THR A CA 1
ATOM 1288 C C . THR A 1 170 ? 5.002 8.445 -8.666 1.00 93.44 170 THR A C 1
ATOM 1290 O O . THR A 1 170 ? 4.320 8.953 -7.771 1.00 93.44 170 THR A O 1
ATOM 1293 N N . TYR A 1 171 ? 5.333 7.153 -8.664 1.00 94.75 171 TYR A N 1
ATOM 1294 C CA . TYR A 1 171 ? 4.996 6.252 -7.563 1.00 94.75 171 TYR A CA 1
ATOM 1295 C C . TYR A 1 171 ? 5.622 6.717 -6.247 1.00 94.75 171 TYR A C 1
ATOM 1297 O O . TYR A 1 171 ? 4.924 6.801 -5.237 1.00 94.75 171 TYR A O 1
ATOM 1305 N N . SER A 1 172 ? 6.907 7.080 -6.267 1.00 94.31 172 SER A N 1
ATOM 1306 C CA . SER A 1 172 ? 7.625 7.600 -5.100 1.00 94.31 172 SER A CA 1
ATOM 1307 C C . SER A 1 172 ? 6.944 8.838 -4.514 1.00 94.31 172 SER A C 1
ATOM 1309 O O . SER A 1 172 ? 6.677 8.893 -3.311 1.00 94.31 172 SER A O 1
ATOM 1311 N N . MET A 1 173 ? 6.571 9.803 -5.362 1.00 94.38 173 MET A N 1
ATOM 1312 C CA . MET A 1 173 ? 5.892 11.017 -4.911 1.00 94.38 173 MET A CA 1
ATOM 1313 C C . MET A 1 173 ? 4.521 10.719 -4.292 1.00 94.38 173 MET A C 1
ATOM 1315 O O . MET A 1 173 ? 4.210 11.274 -3.240 1.00 94.38 173 MET A O 1
ATOM 1319 N N . GLN A 1 174 ? 3.726 9.823 -4.888 1.00 95.06 174 GLN A N 1
ATOM 1320 C CA . GLN A 1 174 ? 2.432 9.433 -4.318 1.00 95.06 174 GLN A CA 1
ATOM 1321 C C . GLN A 1 174 ? 2.599 8.782 -2.940 1.00 95.06 174 GLN A C 1
ATOM 1323 O O . GLN A 1 174 ? 1.917 9.154 -1.992 1.00 95.06 174 GLN A O 1
ATOM 1328 N N . LEU A 1 175 ? 3.533 7.837 -2.815 1.00 95.50 175 LEU A N 1
ATOM 1329 C CA . LEU A 1 175 ? 3.792 7.143 -1.553 1.00 95.50 175 LEU A CA 1
ATOM 1330 C C . LEU A 1 175 ? 4.320 8.105 -0.477 1.00 95.50 175 LEU A C 1
ATOM 1332 O O . LEU A 1 175 ? 3.996 7.956 0.699 1.00 95.50 175 LEU A O 1
ATOM 1336 N N . SER A 1 176 ? 5.092 9.122 -0.866 1.00 95.31 176 SER A N 1
ATOM 1337 C CA . SER A 1 176 ? 5.530 10.195 0.034 1.00 95.31 176 SER A CA 1
ATOM 1338 C C . SER A 1 176 ? 4.357 11.043 0.546 1.00 95.31 176 SER A C 1
ATOM 1340 O O . SER A 1 176 ? 4.279 11.345 1.743 1.00 95.31 176 SER A O 1
ATOM 1342 N N . ASP A 1 177 ? 3.398 11.373 -0.325 1.00 94.81 177 ASP A N 1
ATOM 1343 C CA . ASP A 1 177 ? 2.164 12.057 0.078 1.00 94.81 177 ASP A CA 1
ATOM 1344 C C . ASP A 1 177 ? 1.343 11.181 1.051 1.00 94.81 177 ASP A C 1
ATOM 1346 O O . ASP A 1 177 ? 0.858 11.679 2.071 1.00 94.81 177 ASP A O 1
ATOM 1350 N N . ASP A 1 178 ? 1.251 9.870 0.798 1.00 94.38 178 ASP A N 1
ATOM 1351 C CA . ASP A 1 178 ? 0.550 8.916 1.669 1.00 94.38 178 ASP A CA 1
ATOM 1352 C C . ASP A 1 178 ? 1.223 8.813 3.055 1.00 94.38 178 ASP A C 1
ATOM 1354 O O . ASP A 1 178 ? 0.546 8.856 4.088 1.00 94.38 178 ASP A O 1
ATOM 1358 N N . VAL A 1 179 ? 2.563 8.762 3.111 1.00 95.81 179 VAL A N 1
ATOM 1359 C CA . VAL A 1 179 ? 3.325 8.827 4.375 1.00 95.81 179 VAL A CA 1
ATOM 1360 C C . VAL A 1 179 ? 3.038 10.127 5.121 1.00 95.81 179 VAL A C 1
ATOM 1362 O O . VAL A 1 179 ? 2.816 10.106 6.334 1.00 95.81 179 VAL A O 1
ATOM 1365 N N . THR A 1 180 ? 2.984 11.249 4.407 1.00 95.38 180 THR A N 1
ATOM 1366 C CA . THR A 1 180 ? 2.695 12.564 4.993 1.00 95.38 180 THR A CA 1
ATOM 1367 C C . THR A 1 180 ? 1.282 12.622 5.584 1.00 95.38 180 THR A C 1
ATOM 1369 O O . THR A 1 180 ? 1.085 13.162 6.675 1.00 95.38 180 THR A O 1
ATOM 1372 N N . ALA A 1 181 ? 0.286 12.026 4.919 1.00 92.94 181 ALA A N 1
ATOM 1373 C CA . ALA A 1 181 ? -1.069 11.914 5.462 1.00 92.94 181 ALA A CA 1
ATOM 1374 C C . ALA A 1 181 ? -1.094 11.120 6.781 1.00 92.94 181 ALA A C 1
ATOM 1376 O O . ALA A 1 181 ? -1.781 11.498 7.730 1.00 92.94 181 ALA A O 1
ATOM 1377 N N . CYS A 1 182 ? -0.283 10.068 6.882 1.00 93.25 182 CYS A N 1
ATOM 1378 C CA . CYS A 1 182 ? -0.182 9.256 8.093 1.00 93.25 182 CYS A CA 1
ATOM 1379 C C . CYS A 1 182 ? 0.555 9.984 9.229 1.00 93.25 182 CYS A C 1
ATOM 1381 O O . CYS A 1 182 ? 0.149 9.890 10.387 1.00 93.25 182 CYS A O 1
ATOM 1383 N N . GLN A 1 183 ? 1.603 10.753 8.912 1.00 94.62 183 GLN A N 1
ATOM 1384 C CA . GLN A 1 183 ? 2.262 11.641 9.878 1.00 94.62 183 GLN A CA 1
ATOM 1385 C C . GLN A 1 183 ? 1.277 12.666 10.452 1.00 94.62 183 GLN A C 1
ATOM 1387 O O . GLN A 1 183 ? 1.266 12.895 11.663 1.00 94.62 183 GLN A O 1
ATOM 1392 N N . ARG A 1 184 ? 0.420 13.243 9.598 1.00 93.69 184 ARG A N 1
ATOM 1393 C CA . ARG A 1 184 ? -0.637 14.164 10.027 1.00 93.69 184 ARG A CA 1
ATOM 1394 C C . ARG A 1 184 ? -1.606 13.492 10.996 1.00 93.69 184 ARG A C 1
ATOM 1396 O O . ARG A 1 184 ? -1.811 14.038 12.072 1.00 93.69 184 ARG A O 1
ATOM 1403 N N . MET A 1 185 ? -2.116 12.303 10.664 1.00 92.31 185 MET A N 1
ATOM 1404 C CA . MET A 1 185 ? -2.989 11.528 11.557 1.00 92.31 185 MET A CA 1
ATOM 1405 C C . MET A 1 185 ? -2.358 11.345 12.946 1.00 92.31 185 MET A C 1
ATOM 1407 O O . MET A 1 185 ? -3.005 11.612 13.951 1.00 92.31 185 MET A O 1
ATOM 1411 N N . VAL A 1 186 ? -1.078 10.961 13.031 1.00 93.50 186 VAL A N 1
ATOM 1412 C CA . VAL A 1 186 ? -0.390 10.813 14.329 1.00 93.50 186 VAL A CA 1
ATOM 1413 C C . VAL A 1 186 ? -0.306 12.133 15.098 1.00 93.50 186 VAL A C 1
ATOM 1415 O O . VAL A 1 186 ? -0.502 12.143 16.315 1.00 93.50 186 VAL A O 1
ATOM 1418 N N . GLY A 1 187 ? -0.033 13.245 14.411 1.00 91.94 187 GLY A N 1
ATOM 1419 C CA . GLY A 1 187 ? -0.043 14.576 15.021 1.00 91.94 187 GLY A CA 1
ATOM 1420 C C . GLY A 1 187 ? -1.423 14.956 15.561 1.00 91.94 187 GLY A C 1
ATOM 1421 O O . GLY A 1 187 ? -1.543 15.373 16.710 1.00 91.94 187 GLY A O 1
ATOM 1422 N N . GLU A 1 188 ? -2.471 14.740 14.768 1.00 90.81 188 GLU A N 1
ATOM 1423 C CA . GLU A 1 188 ? -3.856 15.013 15.158 1.00 90.81 188 GLU A CA 1
ATOM 1424 C C . GLU A 1 188 ? -4.305 14.126 16.331 1.00 90.81 188 GLU A C 1
ATOM 1426 O O . GLU A 1 188 ? -4.943 14.621 17.258 1.00 90.81 188 GLU A O 1
ATOM 1431 N N . MET A 1 189 ? -3.914 12.846 16.359 1.00 90.75 189 MET A N 1
ATOM 1432 C CA . MET A 1 189 ? -4.140 11.954 17.504 1.00 90.75 189 MET A CA 1
ATOM 1433 C C . MET A 1 189 ? -3.461 12.483 18.770 1.00 90.75 189 MET A C 1
ATOM 1435 O O . MET A 1 189 ? -4.074 12.511 19.837 1.00 90.75 189 MET A O 1
ATOM 1439 N N . ALA A 1 190 ? -2.210 12.938 18.670 1.00 89.56 190 ALA A N 1
ATOM 1440 C CA . ALA A 1 190 ? -1.498 13.508 19.808 1.00 89.56 190 ALA A CA 1
ATOM 1441 C C . ALA A 1 190 ? -2.198 14.769 20.342 1.00 89.56 190 ALA A C 1
ATOM 1443 O O . ALA A 1 190 ? -2.366 14.903 21.553 1.00 89.56 190 ALA A O 1
ATOM 1444 N N . THR A 1 191 ? -2.673 15.653 19.457 1.00 89.12 191 THR A N 1
ATOM 1445 C CA . THR A 1 191 ? -3.488 16.814 19.841 1.00 89.12 191 THR A CA 1
ATOM 1446 C C . THR A 1 191 ? -4.800 16.383 20.493 1.00 89.12 191 THR A C 1
ATOM 1448 O O . THR A 1 191 ? -5.125 16.874 21.573 1.00 89.12 191 THR A O 1
ATOM 1451 N N . LEU A 1 192 ? -5.522 15.425 19.908 1.00 87.62 192 LEU A N 1
ATOM 1452 C CA . LEU A 1 192 ? -6.785 14.927 20.451 1.00 87.62 192 LEU A CA 1
ATOM 1453 C C . LEU A 1 192 ? -6.610 14.364 21.866 1.00 87.62 192 LEU A C 1
ATOM 1455 O O . LEU A 1 192 ? -7.421 14.647 22.743 1.00 87.62 192 LEU A O 1
ATOM 1459 N N . ALA A 1 193 ? -5.527 13.627 22.121 1.00 88.75 193 ALA A N 1
ATOM 1460 C CA . ALA A 1 193 ? -5.232 13.091 23.446 1.00 88.75 193 ALA A CA 1
ATOM 1461 C C . ALA A 1 193 ? -5.061 14.184 24.516 1.00 88.75 193 ALA A C 1
ATOM 1463 O O . ALA A 1 193 ? -5.319 13.926 25.684 1.00 88.75 193 ALA A O 1
ATOM 1464 N N . THR A 1 194 ? -4.638 15.399 24.153 1.00 88.31 194 THR A N 1
ATOM 1465 C CA . THR A 1 194 ? -4.532 16.524 25.106 1.00 88.31 194 THR A CA 1
ATOM 1466 C C . THR A 1 194 ? -5.871 17.193 25.411 1.00 88.31 194 THR A C 1
ATOM 1468 O O . THR A 1 194 ? -5.993 17.865 26.428 1.00 88.31 194 THR A O 1
ATOM 1471 N N . GLN A 1 195 ? -6.870 17.007 24.546 1.00 85.75 195 GLN A N 1
ATOM 1472 C CA . GLN A 1 195 ? -8.186 17.642 24.654 1.00 85.75 195 GLN A CA 1
ATOM 1473 C C . GLN A 1 195 ? -9.201 16.787 25.423 1.00 85.75 195 GLN A C 1
ATOM 1475 O O . GLN A 1 195 ? -10.273 17.276 25.766 1.00 85.75 195 GLN A O 1
ATOM 1480 N N . ARG A 1 196 ? -8.901 15.507 25.671 1.00 85.06 196 ARG A N 1
ATOM 1481 C CA . ARG A 1 196 ? -9.798 14.597 26.398 1.00 85.06 196 ARG A CA 1
ATOM 1482 C C . ARG A 1 196 ? -9.686 14.794 27.899 1.00 85.06 196 ARG A C 1
ATOM 1484 O O . ARG A 1 196 ? -8.587 14.960 28.410 1.00 85.06 196 ARG A O 1
ATOM 1491 N N . GLU A 1 197 ? -10.804 14.700 28.607 1.00 82.88 197 GLU A N 1
ATOM 1492 C CA . GLU A 1 197 ? -10.833 14.785 30.073 1.00 82.88 197 GLU A CA 1
ATOM 1493 C C . GLU A 1 197 ? -10.535 13.429 30.731 1.00 82.88 197 GLU A C 1
ATOM 1495 O O . GLU A 1 197 ? -9.827 13.352 31.734 1.00 82.88 197 GLU A O 1
ATOM 1500 N N . ALA A 1 198 ? -11.039 12.337 30.147 1.00 85.81 198 ALA A N 1
ATOM 1501 C CA . ALA A 1 198 ? -10.892 10.998 30.701 1.00 85.81 198 ALA A CA 1
ATOM 1502 C C . ALA A 1 198 ? -9.488 10.424 30.446 1.00 85.81 198 ALA A C 1
ATOM 1504 O O . ALA A 1 198 ? -9.106 10.158 29.305 1.00 85.81 198 ALA A O 1
ATOM 1505 N N . PHE A 1 199 ? -8.750 10.143 31.522 1.00 86.44 199 PHE A N 1
ATOM 1506 C CA . PHE A 1 199 ? -7.388 9.594 31.470 1.00 86.44 199 PHE A CA 1
ATOM 1507 C C . PHE A 1 199 ? -7.274 8.320 30.610 1.00 86.44 199 PHE A C 1
ATOM 1509 O O . PHE A 1 199 ? -6.365 8.192 29.795 1.00 86.44 199 PHE A O 1
ATOM 1516 N N . ALA A 1 200 ? -8.247 7.408 30.711 1.00 87.25 200 ALA A N 1
ATOM 1517 C CA . ALA A 1 200 ? -8.258 6.172 29.927 1.00 87.25 200 ALA A CA 1
ATOM 1518 C C . ALA A 1 200 ? -8.367 6.414 28.407 1.00 87.25 200 ALA A C 1
ATOM 1520 O O . ALA A 1 200 ? -7.788 5.669 27.615 1.00 87.25 200 ALA A O 1
ATOM 1521 N N . GLU A 1 201 ? -9.095 7.450 27.981 1.00 86.06 201 GLU A N 1
ATOM 1522 C CA . GLU A 1 201 ? -9.181 7.830 26.567 1.00 86.06 201 GLU A CA 1
ATOM 1523 C C . GLU A 1 201 ? -7.872 8.460 26.092 1.00 86.06 201 GLU A C 1
ATOM 1525 O O . GLU A 1 201 ? -7.375 8.106 25.021 1.00 86.06 201 GLU A O 1
ATOM 1530 N N . GLN A 1 202 ? -7.283 9.342 26.909 1.00 89.88 202 GLN A N 1
ATOM 1531 C CA . GLN A 1 202 ? -5.981 9.945 26.621 1.00 89.88 202 GLN A CA 1
ATOM 1532 C C . GLN A 1 202 ? -4.915 8.870 26.380 1.00 89.88 202 GLN A C 1
ATOM 1534 O O . GLN A 1 202 ? -4.201 8.923 25.377 1.00 89.88 202 GLN A O 1
ATOM 1539 N N . ASP A 1 203 ? -4.831 7.881 27.270 1.00 91.56 203 ASP A N 1
ATOM 1540 C CA . ASP A 1 203 ? -3.828 6.819 27.203 1.00 91.56 203 ASP A CA 1
ATOM 1541 C C . ASP A 1 203 ? -3.985 5.943 25.960 1.00 91.56 203 ASP A C 1
ATOM 1543 O O . ASP A 1 203 ? -2.999 5.670 25.276 1.00 91.56 203 ASP A O 1
ATOM 1547 N N . ARG A 1 204 ? -5.216 5.563 25.592 1.00 91.62 204 ARG A N 1
ATOM 1548 C CA . ARG A 1 204 ? -5.468 4.773 24.372 1.00 91.62 204 ARG A CA 1
ATOM 1549 C C . ARG A 1 204 ? -5.077 5.525 23.108 1.00 91.62 204 ARG A C 1
ATOM 1551 O O . ARG A 1 204 ? -4.482 4.937 22.201 1.00 91.62 204 ARG A O 1
ATOM 1558 N N . ILE A 1 205 ? -5.398 6.817 23.029 1.00 91.50 205 ILE A N 1
ATOM 1559 C CA . ILE A 1 205 ? -5.041 7.643 21.870 1.00 91.50 205 ILE A CA 1
ATOM 1560 C C . ILE A 1 205 ? -3.517 7.808 21.798 1.00 91.50 205 ILE A C 1
ATOM 1562 O O . ILE A 1 205 ? -2.938 7.614 20.728 1.00 91.50 205 ILE A O 1
ATOM 1566 N N . ARG A 1 206 ? -2.855 8.098 22.929 1.00 92.69 206 ARG A N 1
ATOM 1567 C CA . ARG A 1 206 ? -1.388 8.214 23.009 1.00 92.69 206 ARG A CA 1
ATOM 1568 C C . ARG A 1 206 ? -0.694 6.928 22.597 1.00 92.69 206 ARG A C 1
ATOM 1570 O O . ARG A 1 206 ? 0.208 6.969 21.766 1.00 92.69 206 ARG A O 1
ATOM 1577 N N . ASP A 1 207 ? -1.118 5.797 23.141 1.00 93.62 207 ASP A N 1
ATOM 1578 C CA . ASP A 1 207 ? -0.535 4.501 22.819 1.00 93.62 207 ASP A CA 1
ATOM 1579 C C . ASP A 1 207 ? -0.709 4.154 21.330 1.00 93.62 207 ASP A C 1
ATOM 1581 O O . ASP A 1 207 ? 0.243 3.741 20.663 1.00 93.62 207 ASP A O 1
ATOM 1585 N N . SER A 1 208 ? -1.887 4.430 20.766 1.00 93.38 208 SER A N 1
ATOM 1586 C CA . SER A 1 208 ? -2.141 4.252 19.333 1.00 93.38 208 SER A CA 1
ATOM 1587 C C . SER A 1 208 ? -1.227 5.140 18.475 1.00 93.38 208 SER A C 1
ATOM 1589 O O . SER A 1 208 ? -0.625 4.664 17.509 1.00 93.38 208 SER A O 1
ATOM 1591 N N . ALA A 1 209 ? -1.062 6.412 18.852 1.00 93.81 209 ALA A N 1
ATOM 1592 C CA . ALA A 1 209 ? -0.169 7.349 18.174 1.00 93.81 209 ALA A CA 1
ATOM 1593 C C . ALA A 1 209 ? 1.305 6.912 18.260 1.00 93.81 209 ALA A C 1
ATOM 1595 O O . ALA A 1 209 ? 2.032 6.993 17.269 1.00 93.81 209 ALA A O 1
ATOM 1596 N N . LEU A 1 210 ? 1.749 6.401 19.414 1.00 93.38 210 LEU A N 1
ATOM 1597 C CA . LEU A 1 210 ? 3.108 5.887 19.612 1.00 93.38 210 LEU A CA 1
ATOM 1598 C C . LEU A 1 210 ? 3.389 4.661 18.735 1.00 93.38 210 LEU A C 1
ATOM 1600 O O . LEU A 1 210 ? 4.414 4.627 18.049 1.00 93.38 210 LEU A O 1
ATOM 1604 N N . LYS A 1 211 ? 2.466 3.692 18.699 1.00 93.12 211 LYS A N 1
ATOM 1605 C CA . LYS A 1 211 ? 2.581 2.507 17.835 1.00 93.12 211 LYS A CA 1
ATOM 1606 C C . LYS A 1 211 ? 2.691 2.903 16.363 1.00 93.12 211 LYS A C 1
ATOM 1608 O O . LYS A 1 211 ? 3.604 2.456 15.673 1.00 93.12 211 LYS A O 1
ATOM 1613 N N . LEU A 1 212 ? 1.821 3.799 15.894 1.00 94.00 212 LEU A N 1
ATOM 1614 C CA . LEU A 1 212 ? 1.856 4.284 14.513 1.00 94.00 212 LEU A CA 1
ATOM 1615 C C . LEU A 1 212 ? 3.124 5.079 14.189 1.00 94.00 212 LEU A C 1
ATOM 1617 O O . LEU A 1 212 ? 3.692 4.911 13.108 1.00 94.00 212 LEU A O 1
ATOM 1621 N N . ARG A 1 213 ? 3.611 5.904 15.124 1.00 93.94 213 ARG A N 1
ATOM 1622 C CA . ARG A 1 213 ? 4.845 6.679 14.948 1.00 93.94 213 ARG A CA 1
ATOM 1623 C C . ARG A 1 213 ? 6.027 5.780 14.599 1.00 93.94 213 ARG A C 1
ATOM 1625 O O . ARG A 1 213 ? 6.792 6.128 13.703 1.00 93.94 213 ARG A O 1
ATOM 1632 N N . HIS A 1 214 ? 6.181 4.633 15.263 1.00 88.00 214 HIS A N 1
ATOM 1633 C CA . HIS A 1 214 ? 7.279 3.703 14.972 1.00 88.00 214 HIS A CA 1
ATOM 1634 C C . HIS A 1 214 ? 7.247 3.203 13.522 1.00 88.00 214 HIS A C 1
ATOM 1636 O O . HIS A 1 214 ? 8.269 3.233 12.833 1.00 88.00 214 HIS A O 1
ATOM 1642 N N . VAL A 1 215 ? 6.068 2.814 13.034 1.00 92.88 215 VAL A N 1
ATOM 1643 C CA . VAL A 1 215 ? 5.885 2.332 11.657 1.00 92.88 215 VAL A CA 1
ATOM 1644 C C . VAL A 1 215 ? 6.113 3.458 10.638 1.00 92.88 215 VAL A C 1
ATOM 1646 O O . VAL A 1 215 ? 6.773 3.264 9.619 1.00 92.88 215 VAL A O 1
ATOM 1649 N N . ILE A 1 216 ? 5.626 4.665 10.929 1.00 94.75 216 ILE A N 1
ATOM 1650 C CA . ILE A 1 216 ? 5.769 5.833 10.049 1.00 94.75 216 ILE A CA 1
ATOM 1651 C C . ILE A 1 216 ? 7.222 6.310 9.963 1.00 94.75 216 ILE A C 1
ATOM 1653 O O . ILE A 1 216 ? 7.658 6.733 8.893 1.00 94.75 216 ILE A O 1
ATOM 1657 N N . VAL A 1 217 ? 8.006 6.220 11.043 1.00 94.44 217 VAL A N 1
ATOM 1658 C CA . VAL A 1 217 ? 9.446 6.534 11.006 1.00 94.44 217 VAL A CA 1
ATOM 1659 C C . VAL A 1 217 ? 10.177 5.604 10.039 1.00 94.44 217 VAL A C 1
ATOM 1661 O O . VAL A 1 217 ? 11.018 6.069 9.269 1.00 94.44 217 VAL A O 1
ATOM 1664 N N . TRP A 1 218 ? 9.849 4.309 10.039 1.00 94.56 218 TRP A N 1
ATOM 1665 C CA . TRP A 1 218 ? 10.379 3.375 9.045 1.00 94.56 218 TRP A CA 1
ATOM 1666 C C . TRP A 1 218 ? 9.978 3.789 7.621 1.00 94.56 218 TRP A C 1
ATOM 1668 O O . TRP A 1 218 ? 10.854 3.929 6.764 1.00 94.56 218 TRP A O 1
ATOM 1678 N N . ALA A 1 219 ? 8.693 4.073 7.388 1.00 95.69 219 ALA A N 1
ATOM 1679 C CA . ALA A 1 219 ? 8.197 4.461 6.067 1.00 95.69 219 ALA A CA 1
ATOM 1680 C C . ALA A 1 219 ? 8.848 5.762 5.564 1.00 95.69 219 ALA A C 1
ATOM 1682 O O . ALA A 1 219 ? 9.242 5.844 4.408 1.00 95.69 219 ALA A O 1
ATOM 1683 N N . THR A 1 220 ? 9.067 6.734 6.454 1.00 95.81 220 THR A N 1
ATOM 1684 C CA . THR A 1 220 ? 9.740 8.010 6.149 1.00 95.81 220 THR A CA 1
ATOM 1685 C C . THR A 1 220 ? 11.190 7.797 5.709 1.00 95.81 220 THR A C 1
ATOM 1687 O O . THR A 1 220 ? 11.653 8.394 4.742 1.00 95.81 220 THR A O 1
ATOM 1690 N N . LYS A 1 221 ? 11.934 6.913 6.388 1.00 94.44 221 LYS A N 1
ATOM 1691 C CA . LYS A 1 221 ? 13.297 6.564 5.956 1.00 94.44 221 LYS A CA 1
ATOM 1692 C C . LYS A 1 221 ? 13.283 5.872 4.593 1.00 94.44 221 LYS A C 1
ATOM 1694 O O . LYS A 1 221 ? 14.161 6.114 3.767 1.00 94.44 221 LYS A O 1
ATOM 1699 N N . ARG A 1 222 ? 12.284 5.018 4.351 1.00 93.94 222 ARG A N 1
ATOM 1700 C CA . ARG A 1 222 ? 12.146 4.289 3.089 1.00 93.94 222 ARG A CA 1
ATOM 1701 C C . ARG A 1 222 ? 11.771 5.214 1.929 1.00 93.94 222 ARG A C 1
ATOM 1703 O O . ARG A 1 222 ? 12.335 5.042 0.854 1.00 93.94 222 ARG A O 1
ATOM 1710 N N . THR A 1 223 ? 10.912 6.214 2.141 1.00 94.94 223 THR A N 1
ATOM 1711 C CA . THR A 1 223 ? 10.587 7.220 1.115 1.00 94.94 223 THR A CA 1
ATOM 1712 C C . THR A 1 223 ? 11.776 8.111 0.784 1.00 94.94 223 THR A C 1
ATOM 1714 O O . THR A 1 223 ? 11.997 8.381 -0.388 1.00 94.94 223 THR A O 1
ATOM 1717 N N . MET A 1 224 ? 12.592 8.505 1.769 1.00 93.00 224 MET A N 1
ATOM 1718 C CA . MET A 1 224 ? 13.837 9.246 1.513 1.00 93.00 224 MET A CA 1
ATOM 1719 C C . MET A 1 224 ? 14.802 8.452 0.624 1.00 93.00 224 MET A C 1
ATOM 1721 O O . MET A 1 224 ? 15.295 8.973 -0.373 1.00 93.00 224 MET A O 1
ATOM 1725 N N . ALA A 1 225 ? 15.033 7.177 0.951 1.00 91.44 225 ALA A N 1
ATOM 1726 C CA . ALA A 1 225 ? 15.874 6.305 0.132 1.00 91.44 225 ALA A CA 1
ATOM 1727 C C . ALA A 1 225 ? 15.294 6.109 -1.280 1.00 91.44 225 ALA A C 1
ATOM 1729 O O . ALA A 1 225 ? 16.034 6.106 -2.261 1.00 91.44 225 ALA A O 1
ATOM 1730 N N . LEU A 1 226 ? 13.970 5.970 -1.391 1.00 91.62 226 LEU A N 1
ATOM 1731 C CA . LEU A 1 226 ? 13.299 5.816 -2.676 1.00 91.62 226 LEU A CA 1
ATOM 1732 C C . LEU A 1 226 ? 13.369 7.088 -3.530 1.00 91.62 226 LEU A C 1
ATOM 1734 O O . LEU A 1 226 ? 13.578 6.981 -4.732 1.00 91.62 226 LEU A O 1
ATOM 1738 N N . ASP A 1 227 ? 13.215 8.278 -2.950 1.00 88.62 227 ASP A N 1
ATOM 1739 C CA . ASP A 1 227 ? 13.341 9.538 -3.692 1.00 88.62 227 ASP A CA 1
ATOM 1740 C C . ASP A 1 227 ? 14.765 9.716 -4.240 1.00 88.62 227 ASP A C 1
ATOM 1742 O O . ASP A 1 227 ? 14.925 10.111 -5.391 1.00 88.62 227 ASP A O 1
ATOM 1746 N N . MET A 1 228 ? 15.796 9.316 -3.485 1.00 87.69 228 MET A N 1
ATOM 1747 C CA . MET A 1 228 ? 17.170 9.281 -4.001 1.00 87.69 228 MET A CA 1
ATOM 1748 C C . MET A 1 228 ? 17.310 8.345 -5.211 1.00 87.69 228 MET A C 1
ATOM 1750 O O . MET A 1 228 ? 17.848 8.759 -6.233 1.00 87.69 228 MET A O 1
ATOM 1754 N N . LEU A 1 229 ? 16.794 7.112 -5.121 1.00 85.88 229 LEU A N 1
ATOM 1755 C CA . LEU A 1 229 ? 16.871 6.122 -6.205 1.00 85.88 229 LEU A CA 1
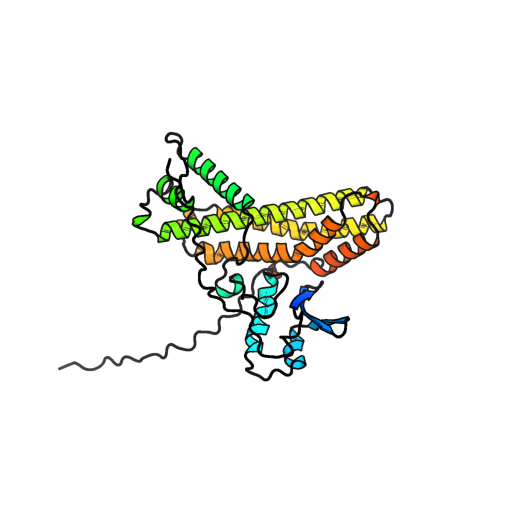ATOM 1756 C C . LEU A 1 229 ? 16.064 6.538 -7.441 1.00 85.88 229 LEU A C 1
ATOM 1758 O O . LEU A 1 229 ? 16.537 6.432 -8.568 1.00 85.88 229 LEU A O 1
ATOM 1762 N N . ALA A 1 230 ? 14.834 7.012 -7.244 1.00 84.25 230 ALA A N 1
ATOM 1763 C CA . ALA A 1 230 ? 13.934 7.365 -8.336 1.00 84.25 230 ALA A CA 1
ATOM 1764 C C . ALA A 1 230 ? 14.411 8.604 -9.111 1.00 84.25 230 ALA A C 1
ATOM 1766 O O . ALA A 1 230 ? 14.103 8.739 -10.294 1.00 84.25 230 ALA A O 1
ATOM 1767 N N . ASN A 1 231 ? 15.176 9.489 -8.462 1.00 79.81 231 ASN A N 1
ATOM 1768 C CA . ASN A 1 231 ? 15.724 10.692 -9.085 1.00 79.81 231 ASN A CA 1
ATOM 1769 C C . ASN A 1 231 ? 17.147 10.501 -9.655 1.00 79.81 231 ASN A C 1
ATOM 1771 O O . ASN A 1 231 ? 17.671 11.434 -10.268 1.00 79.81 231 ASN A O 1
ATOM 1775 N N . ASP A 1 232 ? 17.775 9.326 -9.507 1.00 79.94 232 ASP A N 1
ATOM 1776 C CA . ASP A 1 232 ? 19.110 9.047 -10.057 1.00 79.94 232 ASP A CA 1
ATOM 1777 C C . ASP A 1 232 ? 19.063 8.634 -11.539 1.00 79.94 232 ASP A C 1
ATOM 1779 O O . ASP A 1 232 ? 19.302 7.490 -11.925 1.00 79.94 232 ASP A O 1
ATOM 1783 N N . ILE A 1 233 ? 18.776 9.609 -12.405 1.00 74.44 233 ILE A N 1
ATOM 1784 C CA . ILE A 1 233 ? 18.719 9.414 -13.865 1.00 74.44 233 ILE A CA 1
ATOM 1785 C C . ILE A 1 233 ? 20.088 9.002 -14.442 1.00 74.44 233 ILE A C 1
ATOM 1787 O O . ILE A 1 233 ? 20.158 8.398 -15.510 1.00 74.44 233 ILE A O 1
ATOM 1791 N N . LYS A 1 234 ? 21.206 9.313 -13.776 1.00 76.19 234 LYS A N 1
ATOM 1792 C CA . LYS A 1 234 ? 22.534 8.910 -14.267 1.00 76.19 234 LYS A CA 1
ATOM 1793 C C . LYS A 1 234 ? 22.822 7.450 -13.927 1.00 76.19 234 LYS A C 1
ATOM 1795 O O . LYS A 1 234 ? 23.246 6.716 -14.818 1.00 76.19 234 LYS A O 1
ATOM 1800 N N . GLY A 1 235 ? 22.546 7.034 -12.690 1.00 75.25 235 GLY A N 1
ATOM 1801 C CA . GLY A 1 235 ? 22.611 5.634 -12.264 1.00 75.25 235 GLY A CA 1
ATOM 1802 C C . GLY A 1 235 ? 21.721 4.743 -13.125 1.00 75.25 235 GLY A C 1
ATOM 1803 O O . GLY A 1 235 ? 22.206 3.771 -13.694 1.00 75.25 235 GLY A O 1
ATOM 1804 N N . ALA A 1 236 ? 20.487 5.180 -13.375 1.00 72.44 236 ALA A N 1
ATOM 1805 C CA . ALA A 1 236 ? 19.533 4.560 -14.296 1.00 72.44 236 ALA A CA 1
ATOM 1806 C C . ALA A 1 236 ? 20.102 4.192 -15.677 1.00 72.44 236 ALA A C 1
ATOM 1808 O O . ALA A 1 236 ? 19.837 3.126 -16.237 1.00 72.44 236 ALA A O 1
ATOM 1809 N N . LEU A 1 237 ? 20.857 5.120 -16.272 1.00 75.94 237 LEU A N 1
ATOM 1810 C CA . LEU A 1 237 ? 21.429 4.944 -17.605 1.00 75.94 237 LEU A CA 1
ATOM 1811 C C . LEU A 1 237 ? 22.663 4.034 -17.581 1.00 75.94 237 LEU A C 1
ATOM 1813 O O . LEU A 1 237 ? 22.956 3.391 -18.593 1.00 75.94 237 LEU A O 1
ATOM 1817 N N . ALA A 1 238 ? 23.369 3.985 -16.448 1.00 82.50 238 ALA A N 1
ATOM 1818 C CA . ALA A 1 238 ? 24.556 3.163 -16.241 1.00 82.50 238 ALA A CA 1
ATOM 1819 C C . ALA A 1 238 ? 24.214 1.710 -15.864 1.00 82.50 238 ALA A C 1
ATOM 1821 O O . ALA A 1 238 ? 24.855 0.787 -16.367 1.00 82.50 238 ALA A O 1
ATOM 1822 N N . ASP A 1 239 ? 23.192 1.499 -15.033 1.00 82.81 239 ASP A N 1
ATOM 1823 C CA . ASP A 1 239 ? 22.742 0.195 -14.544 1.00 82.81 239 ASP A CA 1
ATOM 1824 C C . ASP A 1 239 ? 21.239 0.015 -14.780 1.00 82.81 239 ASP A C 1
ATOM 1826 O O . ASP A 1 239 ? 20.381 0.424 -13.998 1.00 82.81 239 ASP A O 1
ATOM 1830 N N . ARG A 1 240 ? 20.919 -0.652 -15.888 1.00 72.25 240 ARG A N 1
ATOM 1831 C CA . ARG A 1 240 ? 19.537 -0.819 -16.363 1.00 72.25 240 ARG A CA 1
ATOM 1832 C C . ARG A 1 240 ? 18.691 -1.718 -15.472 1.00 72.25 240 ARG A C 1
ATOM 1834 O O . ARG A 1 240 ? 17.467 -1.629 -15.493 1.00 72.25 240 ARG A O 1
ATOM 1841 N N . AS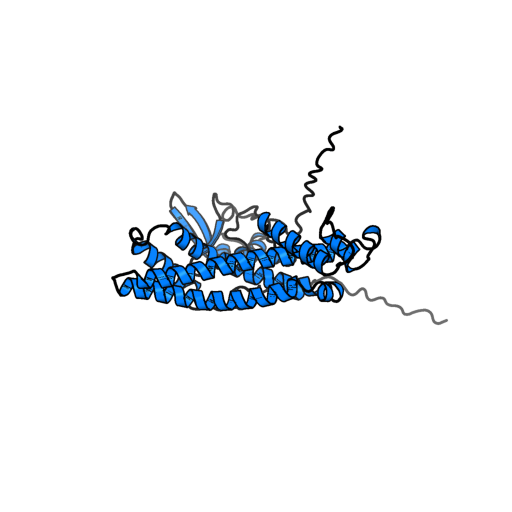P A 1 241 ? 19.338 -2.588 -14.712 1.00 82.94 241 ASP A N 1
ATOM 1842 C CA . ASP A 1 241 ? 18.659 -3.555 -13.863 1.00 82.94 241 ASP A CA 1
ATOM 1843 C C . ASP A 1 241 ? 18.424 -3.001 -12.449 1.00 82.94 241 ASP A C 1
ATOM 1845 O O . ASP A 1 241 ? 17.712 -3.626 -11.659 1.00 82.94 241 ASP A O 1
ATOM 1849 N N . GLN A 1 242 ? 18.979 -1.825 -12.122 1.00 84.50 242 GLN A N 1
ATOM 1850 C CA . GLN A 1 242 ? 18.803 -1.168 -10.826 1.00 84.50 242 GLN A CA 1
ATOM 1851 C C . GLN A 1 242 ? 17.319 -0.964 -10.492 1.00 84.50 242 GLN A C 1
ATOM 1853 O O . GLN A 1 242 ? 16.893 -1.253 -9.374 1.00 84.50 242 GLN A O 1
ATOM 1858 N N . LEU A 1 243 ? 16.506 -0.557 -11.474 1.00 85.56 243 LEU A N 1
ATOM 1859 C CA . LEU A 1 243 ? 15.057 -0.420 -11.301 1.00 85.56 243 LEU A CA 1
ATOM 1860 C C . LEU A 1 243 ? 14.413 -1.718 -10.812 1.00 85.56 243 LEU A C 1
ATOM 1862 O O . LEU A 1 243 ? 13.671 -1.716 -9.833 1.00 85.56 243 LEU A O 1
ATOM 1866 N N . ALA A 1 244 ? 14.707 -2.829 -11.489 1.00 86.44 244 ALA A N 1
ATOM 1867 C CA . ALA A 1 244 ? 14.126 -4.128 -11.178 1.00 86.44 244 ALA A CA 1
ATOM 1868 C C . ALA A 1 244 ? 14.636 -4.693 -9.848 1.00 86.44 244 ALA A C 1
ATOM 1870 O O . ALA A 1 244 ? 13.868 -5.305 -9.108 1.00 86.44 244 ALA A O 1
ATOM 1871 N N . ARG A 1 245 ? 15.918 -4.479 -9.530 1.00 87.69 245 ARG A N 1
ATOM 1872 C CA . ARG A 1 245 ? 16.543 -5.010 -8.313 1.00 87.69 245 ARG A CA 1
ATOM 1873 C C . ARG A 1 245 ? 16.260 -4.190 -7.060 1.00 87.69 245 ARG A C 1
ATOM 1875 O O . ARG A 1 245 ? 16.209 -4.765 -5.977 1.00 87.69 245 ARG A O 1
ATOM 1882 N N . GLU A 1 246 ? 16.102 -2.875 -7.183 1.00 88.19 246 GLU A N 1
ATOM 1883 C CA . GLU A 1 246 ? 16.088 -1.967 -6.030 1.00 88.19 246 GLU A CA 1
ATOM 1884 C C . GLU A 1 246 ? 14.840 -1.087 -5.987 1.00 88.19 246 GLU A C 1
ATOM 1886 O O . GLU A 1 246 ? 14.119 -1.086 -4.984 1.00 88.19 246 GLU A O 1
ATOM 1891 N N . THR A 1 247 ? 14.555 -0.354 -7.067 1.00 90.31 247 THR A N 1
ATOM 1892 C CA . THR A 1 247 ? 13.512 0.681 -7.071 1.00 90.31 247 THR A CA 1
ATOM 1893 C C . THR A 1 247 ? 12.104 0.092 -7.024 1.00 90.31 247 THR A C 1
ATOM 1895 O O . THR A 1 247 ? 11.312 0.492 -6.169 1.00 90.31 247 THR A O 1
ATOM 1898 N N . TRP A 1 248 ? 11.784 -0.883 -7.882 1.00 91.25 248 TRP A N 1
ATOM 1899 C CA . TRP A 1 248 ? 10.467 -1.529 -7.880 1.00 91.25 248 TRP A CA 1
ATOM 1900 C C . TRP A 1 248 ? 10.186 -2.289 -6.584 1.00 91.25 248 TRP A C 1
ATOM 1902 O O . TRP A 1 248 ? 9.124 -2.063 -6.001 1.00 91.25 248 TRP A O 1
ATOM 1912 N N . PRO A 1 249 ? 11.121 -3.094 -6.039 1.00 91.12 249 PRO A N 1
ATOM 1913 C CA . PRO A 1 249 ? 10.936 -3.697 -4.724 1.00 91.12 249 PRO A CA 1
ATOM 1914 C C . PRO A 1 249 ? 10.678 -2.664 -3.621 1.00 91.12 249 PRO A C 1
ATOM 1916 O O . PRO A 1 249 ? 9.777 -2.858 -2.807 1.00 91.12 249 PRO A O 1
ATOM 1919 N N . ALA A 1 250 ? 11.398 -1.537 -3.612 1.00 92.19 250 ALA A N 1
ATOM 1920 C CA . ALA A 1 250 ? 11.183 -0.473 -2.629 1.00 92.19 250 ALA A CA 1
ATOM 1921 C C . ALA A 1 250 ? 9.801 0.193 -2.755 1.00 92.19 250 ALA A C 1
ATOM 1923 O O . ALA A 1 250 ? 9.147 0.452 -1.741 1.00 92.19 250 ALA A O 1
ATOM 1924 N N . ILE A 1 251 ? 9.343 0.439 -3.986 1.00 94.31 251 ILE A N 1
ATOM 1925 C CA . ILE A 1 251 ? 7.997 0.951 -4.275 1.00 94.31 251 ILE A CA 1
ATOM 1926 C C . ILE A 1 251 ? 6.932 -0.043 -3.799 1.00 94.31 251 ILE A C 1
ATOM 1928 O O . ILE A 1 251 ? 5.980 0.350 -3.125 1.00 94.31 251 ILE A O 1
ATOM 1932 N N . ASN A 1 252 ? 7.114 -1.331 -4.085 1.00 93.88 252 ASN A N 1
ATOM 1933 C CA . ASN A 1 252 ? 6.181 -2.388 -3.704 1.00 93.88 252 ASN A CA 1
ATOM 1934 C C . ASN A 1 252 ? 6.103 -2.567 -2.180 1.00 93.88 252 ASN A C 1
ATOM 1936 O O . ASN A 1 252 ? 5.006 -2.699 -1.640 1.00 93.88 252 ASN A O 1
ATOM 1940 N N . GLU A 1 253 ? 7.231 -2.521 -1.466 1.00 93.00 253 GLU A N 1
ATOM 1941 C CA . GLU A 1 253 ? 7.259 -2.558 0.005 1.00 93.00 253 GLU A CA 1
ATOM 1942 C C . GLU A 1 253 ? 6.454 -1.401 0.616 1.00 93.00 253 GLU A C 1
ATOM 1944 O O . GLU A 1 253 ? 5.608 -1.609 1.490 1.00 93.00 253 GLU A O 1
ATOM 1949 N N . LEU A 1 254 ? 6.689 -0.173 0.141 1.00 94.50 254 LEU A N 1
ATOM 1950 C CA . LEU A 1 254 ? 5.957 1.003 0.609 1.00 94.50 254 LEU A CA 1
ATOM 1951 C C . LEU A 1 254 ? 4.477 0.932 0.238 1.00 94.50 254 LEU A C 1
ATOM 1953 O O . LEU A 1 254 ? 3.628 1.298 1.049 1.00 94.50 254 LEU A O 1
ATOM 1957 N N . ARG A 1 255 ? 4.138 0.411 -0.944 1.00 94.19 255 ARG A N 1
ATOM 1958 C CA . ARG A 1 255 ? 2.743 0.194 -1.326 1.00 94.19 255 ARG A CA 1
ATOM 1959 C C . ARG A 1 255 ? 2.049 -0.789 -0.393 1.00 94.19 255 ARG A C 1
ATOM 1961 O O . ARG A 1 255 ? 0.960 -0.483 0.093 1.00 94.19 255 ARG A O 1
ATOM 1968 N N . ALA A 1 256 ? 2.668 -1.934 -0.118 1.00 93.25 256 ALA A N 1
ATOM 1969 C CA . ALA A 1 256 ? 2.107 -2.932 0.786 1.00 93.25 256 ALA A CA 1
ATOM 1970 C C . ALA A 1 256 ? 1.855 -2.346 2.183 1.00 93.25 256 ALA A C 1
ATOM 1972 O O . ALA A 1 256 ? 0.798 -2.581 2.774 1.00 93.25 256 ALA A O 1
ATOM 1973 N N . TRP A 1 257 ? 2.778 -1.504 2.659 1.00 94.25 257 TRP A N 1
ATOM 1974 C CA . TRP A 1 257 ? 2.602 -0.727 3.881 1.00 94.25 257 TRP A CA 1
ATOM 1975 C C . TRP A 1 257 ? 1.422 0.254 3.804 1.00 94.25 257 TRP A C 1
ATOM 1977 O O . TRP A 1 257 ? 0.573 0.241 4.696 1.00 94.25 257 TRP A O 1
ATOM 1987 N N . THR A 1 258 ? 1.317 1.069 2.743 1.00 93.62 258 THR A N 1
ATOM 1988 C CA . THR A 1 258 ? 0.195 2.023 2.602 1.00 93.62 258 THR A CA 1
ATOM 1989 C C . THR A 1 258 ? -1.157 1.314 2.634 1.00 93.62 258 THR A C 1
ATOM 1991 O O . THR A 1 258 ? -2.087 1.796 3.276 1.00 93.62 258 THR A O 1
ATOM 1994 N N . LEU A 1 259 ? -1.263 0.140 2.005 1.00 92.69 259 LEU A N 1
ATOM 1995 C CA . LEU A 1 259 ? -2.484 -0.664 2.004 1.00 92.69 259 LEU A CA 1
ATOM 1996 C C . LEU A 1 259 ? -2.798 -1.274 3.371 1.00 92.69 259 LEU A C 1
ATOM 1998 O O . LEU A 1 259 ? -3.969 -1.379 3.726 1.00 92.69 259 LEU A O 1
ATOM 2002 N N . ASP A 1 260 ? -1.785 -1.675 4.143 1.00 91.69 260 ASP A N 1
ATOM 2003 C CA . ASP A 1 260 ? -1.994 -2.199 5.500 1.00 91.69 260 ASP A CA 1
ATOM 2004 C C . ASP A 1 260 ? -2.470 -1.102 6.470 1.00 91.69 260 ASP A C 1
ATOM 2006 O O . ASP A 1 260 ? -3.260 -1.358 7.381 1.00 91.69 260 ASP A O 1
ATOM 2010 N N . LEU A 1 261 ? -2.043 0.144 6.240 1.00 92.12 261 LEU A N 1
ATOM 2011 C CA . LEU A 1 261 ? -2.422 1.305 7.044 1.00 92.12 261 LEU A CA 1
ATOM 2012 C C . LEU A 1 261 ? -3.734 1.971 6.595 1.00 92.12 261 LEU A C 1
ATOM 2014 O O . LEU A 1 261 ? -4.382 2.653 7.393 1.00 92.12 261 LEU A O 1
ATOM 2018 N N . ALA A 1 262 ? -4.165 1.745 5.351 1.00 91.44 262 ALA A N 1
ATOM 2019 C CA . ALA A 1 262 ? -5.354 2.364 4.770 1.00 91.44 262 ALA A CA 1
ATOM 2020 C C . ALA A 1 262 ? -6.640 2.189 5.610 1.00 91.44 262 ALA A C 1
ATOM 2022 O O . ALA A 1 262 ? -7.371 3.170 5.753 1.00 91.44 262 ALA A O 1
ATOM 2023 N N . PRO A 1 263 ? -6.929 1.025 6.233 1.00 90.44 263 PRO A N 1
ATOM 2024 C CA . PRO A 1 263 ? -8.091 0.882 7.110 1.00 90.44 263 PRO A CA 1
ATOM 2025 C C . PRO A 1 263 ? -8.042 1.793 8.342 1.00 90.44 263 PRO A C 1
ATOM 2027 O O . PRO A 1 263 ? -9.066 2.355 8.718 1.00 90.44 263 PRO A O 1
ATOM 2030 N N . ALA A 1 264 ? -6.864 1.967 8.953 1.00 90.81 264 ALA A N 1
ATOM 2031 C CA . ALA A 1 264 ? -6.702 2.851 10.106 1.00 90.81 264 ALA A CA 1
ATOM 2032 C C . ALA A 1 264 ? -6.876 4.319 9.698 1.00 90.81 264 ALA A C 1
ATOM 2034 O O . ALA A 1 264 ? -7.587 5.058 10.371 1.00 90.81 264 ALA A O 1
ATOM 2035 N N . LEU A 1 265 ? -6.303 4.717 8.556 1.00 90.56 265 LEU A N 1
ATOM 2036 C CA . LEU A 1 265 ? -6.457 6.071 8.026 1.00 90.56 265 LEU A CA 1
ATOM 2037 C C . LEU A 1 265 ? -7.911 6.374 7.626 1.00 90.56 265 LEU A C 1
ATOM 2039 O O . LEU A 1 265 ? -8.401 7.467 7.892 1.00 90.56 265 LEU A O 1
ATOM 2043 N N . ARG A 1 266 ? -8.626 5.414 7.021 1.00 89.69 266 ARG A N 1
ATOM 2044 C CA . ARG A 1 266 ? -10.063 5.552 6.728 1.00 89.69 266 ARG A CA 1
ATOM 2045 C C . ARG A 1 266 ? -10.883 5.690 8.000 1.00 89.69 266 ARG A C 1
ATOM 2047 O O . ARG A 1 266 ? -11.632 6.650 8.102 1.00 89.69 266 ARG A O 1
ATOM 2054 N N . SER A 1 267 ? -10.677 4.796 8.970 1.00 88.12 267 SER A N 1
ATOM 2055 C CA . SER A 1 267 ? -11.348 4.870 10.271 1.00 88.12 267 SER A CA 1
ATOM 2056 C C . SER A 1 267 ? -11.102 6.224 10.938 1.00 88.12 267 SER A C 1
ATOM 2058 O O . SER A 1 267 ? -12.043 6.833 11.426 1.00 88.12 267 SER A O 1
ATOM 2060 N N . TRP A 1 268 ? -9.868 6.736 10.901 1.00 88.81 268 TRP A N 1
ATOM 2061 C CA . TRP A 1 268 ? -9.537 8.062 11.423 1.00 88.81 268 TRP A CA 1
ATOM 2062 C C . TRP A 1 268 ? -10.254 9.198 10.682 1.00 88.81 268 TRP A C 1
ATOM 2064 O O . TRP A 1 268 ? -10.806 10.099 11.307 1.00 88.81 268 TRP A O 1
ATOM 2074 N N . ASN A 1 269 ? -10.282 9.156 9.350 1.00 86.94 269 ASN A N 1
ATOM 2075 C CA . ASN A 1 269 ? -10.941 10.186 8.547 1.00 86.94 269 ASN A CA 1
ATOM 2076 C C . ASN A 1 269 ? -12.467 10.174 8.721 1.00 86.94 269 ASN A C 1
ATOM 2078 O O . ASN A 1 269 ? -13.081 11.238 8.772 1.00 86.94 269 ASN A O 1
ATOM 2082 N N . GLU A 1 270 ? -13.072 8.989 8.823 1.00 84.50 270 GLU A N 1
ATOM 2083 C CA . GLU A 1 270 ? -14.503 8.806 9.105 1.00 84.50 270 GLU A CA 1
ATOM 2084 C C . GLU A 1 270 ? -14.882 9.348 10.488 1.00 84.50 270 GLU A C 1
ATOM 2086 O O . GLU A 1 270 ? -15.987 9.850 10.670 1.00 84.50 270 GLU A O 1
ATOM 2091 N N . MET A 1 271 ? -13.945 9.323 11.439 1.00 81.69 271 MET A N 1
ATOM 2092 C CA . MET A 1 271 ? -14.114 9.923 12.761 1.00 81.69 271 MET A CA 1
ATOM 2093 C C . MET A 1 271 ? -14.096 11.479 12.754 1.00 81.69 271 MET A C 1
ATOM 2095 O O . MET A 1 271 ? -14.406 12.079 13.782 1.00 81.69 271 MET A O 1
ATOM 2099 N N . GLY A 1 272 ? -13.756 12.168 11.646 1.00 66.50 272 GLY A N 1
ATOM 2100 C CA . GLY A 1 272 ? -13.653 13.647 11.570 1.00 66.50 272 GLY A CA 1
ATOM 2101 C C . GLY A 1 272 ? -14.994 14.368 11.312 1.00 66.50 272 GLY A C 1
ATOM 2102 O O . GLY A 1 272 ? -15.767 13.954 10.455 1.00 66.50 272 GLY A O 1
ATOM 2103 N N . LYS A 1 273 ? -15.348 15.491 11.973 1.00 54.53 273 LYS A N 1
ATOM 2104 C CA . LYS A 1 273 ? -14.641 16.799 11.986 1.00 54.53 273 LYS A CA 1
ATOM 2105 C C . LYS A 1 273 ? -14.654 17.578 13.325 1.00 54.53 273 LYS A C 1
ATOM 2107 O O . LYS A 1 273 ? -14.092 18.669 13.365 1.00 54.53 273 LYS A O 1
ATOM 2112 N N . ALA A 1 274 ? -15.252 17.078 14.409 1.00 56.09 274 ALA A N 1
ATOM 2113 C CA . ALA A 1 274 ? -15.285 17.784 15.699 1.00 56.09 274 ALA A CA 1
ATOM 2114 C C . ALA A 1 274 ? -14.880 16.862 16.856 1.00 56.09 274 ALA A C 1
ATOM 2116 O O . ALA A 1 274 ? -15.483 15.812 17.060 1.00 56.09 274 ALA A O 1
ATOM 2117 N N . ALA A 1 275 ? -13.886 17.277 17.653 1.00 59.03 275 ALA A N 1
ATOM 2118 C CA . ALA A 1 275 ? -13.429 16.539 18.837 1.00 59.03 275 ALA A CA 1
ATOM 2119 C C . ALA A 1 275 ? -14.571 16.230 19.830 1.00 59.03 275 ALA A C 1
ATOM 2121 O O . ALA A 1 275 ? -14.526 15.206 20.512 1.00 59.03 275 ALA A O 1
ATOM 2122 N N . ALA A 1 276 ? -15.602 17.082 19.859 1.00 60.00 276 ALA A N 1
ATOM 2123 C CA . ALA A 1 276 ? -16.763 16.973 20.738 1.00 60.00 276 ALA A CA 1
ATOM 2124 C C . ALA A 1 276 ? -17.720 15.809 20.399 1.00 60.00 276 ALA A C 1
ATOM 2126 O O . ALA A 1 276 ? -18.369 15.300 21.305 1.00 60.00 276 ALA A O 1
ATOM 2127 N N . ASP A 1 277 ? -17.770 15.349 19.142 1.00 65.06 277 ASP A N 1
ATOM 2128 C CA . ASP A 1 277 ? -18.777 14.369 18.677 1.00 65.06 277 ASP A CA 1
ATOM 2129 C C . ASP A 1 277 ? -18.240 12.931 18.561 1.00 65.06 277 ASP A C 1
ATOM 2131 O O . ASP A 1 277 ? -18.971 11.986 18.256 1.00 65.06 277 ASP A O 1
ATOM 2135 N N . LEU A 1 278 ? -16.942 12.758 18.797 1.00 75.56 278 LEU A N 1
ATOM 2136 C CA . LEU A 1 278 ? -16.238 11.481 18.710 1.00 75.56 278 LEU A CA 1
ATOM 2137 C C . LEU A 1 278 ? -16.681 10.531 19.831 1.00 75.56 278 LEU A C 1
ATOM 2139 O O . LEU A 1 278 ? -16.496 10.829 21.015 1.00 75.56 278 LEU A O 1
ATOM 2143 N N . ARG A 1 279 ? -17.217 9.362 19.461 1.00 81.50 279 ARG A N 1
ATOM 2144 C CA . ARG A 1 279 ? -17.673 8.352 20.422 1.00 81.50 279 ARG A CA 1
ATOM 2145 C C . ARG A 1 279 ? -16.491 7.547 20.955 1.00 81.50 279 ARG A C 1
ATOM 2147 O O . ARG A 1 279 ? -15.570 7.196 20.219 1.00 81.50 279 ARG A O 1
ATOM 2154 N N . ILE A 1 280 ? -16.572 7.155 22.226 1.00 82.25 280 ILE A N 1
ATOM 2155 C CA . ILE A 1 280 ? -15.566 6.305 22.887 1.00 82.25 280 ILE A CA 1
ATOM 2156 C C . ILE A 1 280 ? -15.341 5.001 22.107 1.00 82.25 280 ILE A C 1
ATOM 2158 O O . ILE A 1 280 ? -14.200 4.589 21.906 1.00 82.25 280 ILE A O 1
ATOM 2162 N N . GLY A 1 281 ? -16.420 4.390 21.606 1.00 85.69 281 GLY A N 1
ATOM 2163 C CA . GLY A 1 281 ? -16.347 3.152 20.826 1.00 85.69 281 GLY A CA 1
ATOM 2164 C C . GLY A 1 281 ? -15.511 3.278 19.547 1.00 85.69 281 GLY A C 1
ATOM 2165 O O . GLY A 1 281 ? -14.837 2.323 19.170 1.00 85.69 281 GLY A O 1
ATOM 2166 N N . ASP A 1 282 ? -15.480 4.452 18.914 1.00 87.56 282 ASP A N 1
ATOM 2167 C CA . ASP A 1 282 ? -14.689 4.672 17.697 1.00 87.56 282 ASP A CA 1
ATOM 2168 C C . ASP A 1 282 ? -13.191 4.701 18.025 1.00 87.56 282 ASP A C 1
ATOM 2170 O O . ASP A 1 282 ? -12.380 4.059 17.355 1.00 87.56 282 ASP A O 1
ATOM 2174 N N . ILE A 1 283 ? -12.831 5.366 19.127 1.00 87.56 283 ILE A N 1
ATOM 2175 C CA . ILE A 1 283 ? -11.458 5.406 19.646 1.00 87.56 283 ILE A CA 1
ATOM 2176 C C . ILE A 1 283 ? -10.997 4.001 20.052 1.00 87.56 283 ILE A C 1
ATOM 2178 O O . ILE A 1 283 ? -9.876 3.601 19.736 1.00 87.56 283 ILE A O 1
ATOM 2182 N N . GLU A 1 284 ? -11.852 3.230 20.728 1.00 90.25 284 GLU A N 1
ATOM 2183 C CA . GLU A 1 284 ? -11.546 1.854 21.130 1.00 90.25 284 GLU A CA 1
ATOM 2184 C C . GLU A 1 284 ? -11.355 0.926 19.927 1.00 90.25 284 GLU A C 1
ATOM 2186 O O . GLU A 1 284 ? -10.416 0.124 19.908 1.00 90.25 284 GLU A O 1
ATOM 2191 N N . ASN A 1 285 ? -12.202 1.054 18.904 1.00 90.56 285 ASN A N 1
ATOM 2192 C CA . ASN A 1 285 ? -12.090 0.280 17.671 1.00 90.56 285 ASN A CA 1
ATOM 2193 C C . ASN A 1 285 ? -10.798 0.605 16.916 1.00 90.56 285 ASN A C 1
ATOM 2195 O O . ASN A 1 285 ? -10.078 -0.313 16.512 1.00 90.56 285 ASN A O 1
ATOM 2199 N N . LEU A 1 286 ? -10.467 1.891 16.777 1.00 91.25 286 LEU A N 1
ATOM 2200 C CA . LEU A 1 286 ? -9.230 2.331 16.139 1.00 91.25 286 LEU A CA 1
ATOM 2201 C C . LEU A 1 286 ? -7.999 1.835 16.906 1.00 91.25 286 LEU A C 1
ATOM 2203 O O . LEU A 1 286 ? -7.084 1.261 16.314 1.00 91.25 286 LEU A O 1
ATOM 2207 N N . HIS A 1 287 ? -7.993 1.996 18.230 1.00 93.69 287 HIS A N 1
ATOM 2208 C CA . HIS A 1 287 ? -6.916 1.512 19.090 1.00 93.69 287 HIS A CA 1
ATOM 2209 C C . HIS A 1 287 ? -6.729 -0.006 18.974 1.00 93.69 287 HIS A C 1
ATOM 2211 O O . HIS A 1 287 ? -5.600 -0.486 18.834 1.00 93.69 287 HIS A O 1
ATOM 2217 N N . ARG A 1 288 ? -7.827 -0.775 18.973 1.00 93.81 288 ARG A N 1
ATOM 2218 C CA . ARG A 1 288 ? -7.796 -2.230 18.779 1.00 93.81 288 ARG A CA 1
ATOM 2219 C C . ARG A 1 288 ? -7.204 -2.593 17.418 1.00 93.81 288 ARG A C 1
ATOM 2221 O O . ARG A 1 288 ? -6.314 -3.437 17.358 1.00 93.81 288 ARG A O 1
ATOM 2228 N N . LEU A 1 289 ? -7.662 -1.949 16.344 1.00 92.44 289 LEU A N 1
ATOM 2229 C CA . LEU A 1 289 ? -7.165 -2.173 14.985 1.00 92.44 289 LEU A CA 1
ATOM 2230 C C . LEU A 1 289 ? -5.654 -1.918 14.889 1.00 92.44 289 LEU A C 1
ATOM 2232 O O . LEU A 1 289 ? -4.918 -2.766 14.384 1.00 92.44 289 LEU A O 1
ATOM 2236 N N . ILE A 1 290 ? -5.192 -0.776 15.403 1.00 94.25 290 ILE A N 1
ATOM 2237 C CA . ILE A 1 290 ? -3.774 -0.393 15.403 1.00 94.25 290 ILE A CA 1
ATOM 2238 C C . ILE A 1 290 ? -2.951 -1.374 16.234 1.00 94.25 290 ILE A C 1
ATOM 2240 O O . ILE A 1 290 ? -1.883 -1.801 15.802 1.00 94.25 290 ILE A O 1
ATOM 2244 N N . THR A 1 291 ? -3.440 -1.759 17.411 1.00 94.25 291 THR A N 1
ATOM 2245 C CA . THR A 1 291 ? -2.729 -2.678 18.304 1.00 94.25 291 THR A CA 1
ATOM 2246 C C . THR A 1 291 ? -2.568 -4.056 17.674 1.00 94.25 291 THR A C 1
ATOM 2248 O O . THR A 1 291 ? -1.463 -4.593 17.673 1.00 94.25 291 THR A O 1
ATOM 2251 N N . ILE A 1 292 ? -3.635 -4.602 17.086 1.00 92.88 292 ILE A N 1
ATOM 2252 C CA . ILE A 1 292 ? -3.602 -5.912 16.426 1.00 92.88 292 ILE A CA 1
ATOM 2253 C C . ILE A 1 292 ? -2.658 -5.894 15.213 1.00 92.88 292 ILE A C 1
ATOM 2255 O O . ILE A 1 292 ? -1.871 -6.823 15.036 1.00 92.88 292 ILE A O 1
ATOM 2259 N N . ARG A 1 293 ? -2.694 -4.838 14.387 1.00 90.50 293 ARG A N 1
ATOM 2260 C CA . ARG A 1 293 ? -1.866 -4.757 13.171 1.00 90.50 293 ARG A CA 1
ATOM 2261 C C . ARG A 1 293 ? -0.408 -4.411 13.450 1.00 90.50 293 ARG A C 1
ATOM 2263 O O . ARG A 1 293 ? 0.485 -4.985 12.839 1.00 90.50 293 ARG A O 1
ATOM 2270 N N . PHE A 1 294 ? -0.150 -3.468 14.350 1.00 91.69 294 PHE A N 1
ATOM 2271 C CA . PHE A 1 294 ? 1.159 -2.819 14.474 1.00 91.69 294 PHE A CA 1
ATOM 2272 C C . PHE A 1 294 ? 1.829 -3.016 15.838 1.00 91.69 294 PHE A C 1
ATOM 2274 O O . PHE A 1 294 ? 2.943 -2.537 16.032 1.00 91.69 294 PHE A O 1
ATOM 2281 N N . GLY A 1 295 ? 1.202 -3.735 16.778 1.00 87.56 295 GLY A N 1
ATOM 2282 C CA . GLY A 1 295 ? 1.773 -3.985 18.107 1.00 87.56 295 GLY A CA 1
ATOM 2283 C C . GLY A 1 295 ? 3.121 -4.716 18.075 1.00 87.56 295 GLY A C 1
ATOM 2284 O O . GLY A 1 295 ? 4.016 -4.373 18.839 1.00 87.56 295 GLY A O 1
ATOM 2285 N N . ALA A 1 296 ? 3.288 -5.662 17.148 1.00 86.56 296 ALA A N 1
ATOM 2286 C CA . ALA A 1 296 ? 4.545 -6.362 16.873 1.00 86.56 296 ALA A CA 1
ATOM 2287 C C . ALA A 1 296 ? 5.026 -6.028 15.453 1.00 86.56 296 ALA A C 1
ATOM 2289 O O . ALA A 1 296 ? 5.064 -6.881 14.566 1.00 86.56 296 ALA A O 1
ATOM 2290 N N . PHE A 1 297 ? 5.282 -4.743 15.201 1.00 89.19 297 PHE A N 1
ATOM 2291 C CA . PHE A 1 297 ? 5.699 -4.287 13.882 1.00 89.19 297 PHE A CA 1
ATOM 2292 C C . PHE A 1 297 ? 7.074 -4.850 13.487 1.00 89.19 297 PHE A C 1
ATOM 2294 O O . PHE A 1 297 ? 8.077 -4.567 14.138 1.00 89.19 297 PHE A O 1
ATOM 2301 N N . ASP A 1 298 ? 7.110 -5.575 12.369 1.00 89.75 298 ASP A N 1
ATOM 2302 C CA . ASP A 1 298 ? 8.322 -6.006 11.675 1.00 89.75 298 ASP A CA 1
ATOM 2303 C C . ASP A 1 298 ? 8.204 -5.594 10.197 1.00 89.75 298 ASP A C 1
ATOM 2305 O O . ASP A 1 298 ? 7.272 -6.039 9.526 1.00 89.75 298 ASP A O 1
ATOM 2309 N N . PRO A 1 299 ? 9.103 -4.753 9.653 1.00 87.31 299 PRO A N 1
ATOM 2310 C CA . PRO A 1 299 ? 9.052 -4.349 8.249 1.00 87.31 299 PRO A CA 1
ATOM 2311 C C . PRO A 1 299 ? 9.315 -5.496 7.262 1.00 87.31 299 PRO A C 1
ATOM 2313 O O . PRO A 1 299 ? 8.992 -5.357 6.081 1.00 87.31 299 PRO A O 1
ATOM 2316 N N . ALA A 1 300 ? 9.882 -6.626 7.704 1.00 88.25 300 ALA A N 1
ATOM 2317 C CA . ALA A 1 300 ? 10.143 -7.774 6.837 1.00 88.25 300 ALA A CA 1
ATOM 2318 C C . ALA A 1 300 ? 8.863 -8.364 6.225 1.00 88.25 300 ALA A C 1
ATOM 2320 O O . ALA A 1 300 ? 8.932 -8.974 5.163 1.00 88.25 300 ALA A O 1
ATOM 2321 N N . ILE A 1 301 ? 7.698 -8.130 6.838 1.00 84.62 301 ILE A N 1
ATOM 2322 C CA . ILE A 1 301 ? 6.396 -8.592 6.335 1.00 84.62 301 ILE A CA 1
ATOM 2323 C C . ILE A 1 301 ? 6.000 -7.969 4.989 1.00 84.62 301 ILE A C 1
ATOM 2325 O O . ILE A 1 301 ? 5.192 -8.545 4.268 1.00 84.62 301 ILE A O 1
ATOM 2329 N N . TYR A 1 302 ? 6.523 -6.781 4.662 1.00 87.00 302 TYR A N 1
ATOM 2330 C CA . TYR A 1 302 ? 6.217 -6.093 3.401 1.00 87.00 302 TYR A CA 1
ATOM 2331 C C . TYR A 1 302 ? 7.166 -6.488 2.279 1.00 87.00 302 TYR A C 1
ATOM 2333 O O . TYR A 1 302 ? 6.908 -6.189 1.113 1.00 87.00 302 TYR A O 1
ATOM 2341 N N . ARG A 1 303 ? 8.271 -7.155 2.624 1.00 79.69 303 ARG A N 1
ATOM 2342 C CA . ARG A 1 303 ? 9.148 -7.746 1.628 1.00 79.69 303 ARG A CA 1
ATOM 2343 C C . ARG A 1 303 ? 8.449 -8.978 1.096 1.00 79.69 303 ARG A C 1
ATOM 2345 O O . ARG A 1 303 ? 8.103 -9.879 1.861 1.00 79.69 303 ARG A O 1
ATOM 2352 N N . GLN A 1 304 ? 8.266 -9.039 -0.217 1.00 64.81 304 GLN A N 1
ATOM 2353 C CA . GLN A 1 304 ? 7.894 -10.298 -0.839 1.00 64.81 304 GLN A CA 1
ATOM 2354 C C . GLN A 1 304 ? 8.921 -11.357 -0.439 1.00 64.81 304 GLN A C 1
ATOM 2356 O O . GLN A 1 304 ? 10.110 -11.238 -0.735 1.00 64.81 304 GLN A O 1
ATOM 2361 N N . ARG A 1 305 ? 8.442 -12.444 0.165 1.00 51.75 305 ARG A N 1
ATOM 2362 C CA . ARG A 1 305 ? 9.024 -13.748 -0.126 1.00 51.75 305 ARG A CA 1
ATOM 2363 C C . ARG A 1 305 ? 8.604 -14.014 -1.560 1.00 51.75 305 ARG A C 1
ATOM 2365 O O . ARG 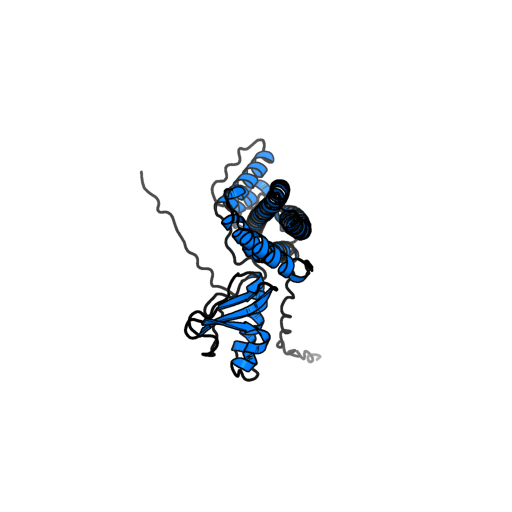A 1 305 ? 7.475 -14.438 -1.784 1.00 51.75 305 ARG A O 1
ATOM 2372 N N . THR A 1 306 ? 9.437 -13.639 -2.528 1.00 42.09 306 THR A N 1
ATOM 2373 C CA . THR A 1 306 ? 9.240 -14.066 -3.912 1.00 42.09 306 THR A CA 1
ATOM 2374 C C . THR A 1 306 ? 8.930 -15.553 -3.851 1.00 42.09 306 THR A C 1
ATOM 2376 O O . THR A 1 306 ? 9.705 -16.320 -3.273 1.00 42.09 306 THR A O 1
ATOM 2379 N N . ALA A 1 307 ? 7.752 -15.951 -4.341 1.00 38.12 307 ALA A N 1
ATOM 2380 C CA . ALA A 1 307 ? 7.464 -17.361 -4.517 1.00 38.12 307 ALA A CA 1
ATOM 2381 C C . ALA A 1 307 ? 8.634 -17.896 -5.337 1.00 38.12 307 ALA A C 1
ATOM 2383 O O . ALA A 1 307 ? 8.902 -17.381 -6.425 1.00 38.12 307 ALA A O 1
ATOM 2384 N N . VAL A 1 308 ? 9.404 -18.811 -4.744 1.00 32.12 308 VAL A N 1
ATOM 2385 C CA . VAL A 1 308 ? 10.560 -19.429 -5.385 1.00 32.12 308 VAL A CA 1
ATOM 2386 C C . VAL A 1 308 ? 10.086 -19.850 -6.764 1.00 32.12 308 VAL A C 1
ATOM 2388 O O . VAL A 1 308 ? 9.197 -20.694 -6.873 1.00 32.12 308 VAL A O 1
ATOM 2391 N N . ARG A 1 309 ? 10.615 -19.208 -7.812 1.00 32.00 309 ARG A N 1
ATOM 2392 C CA . ARG A 1 309 ? 10.394 -19.663 -9.180 1.00 32.00 309 ARG A CA 1
ATOM 2393 C C . ARG A 1 309 ? 10.822 -21.132 -9.167 1.00 32.00 309 ARG A C 1
ATOM 2395 O O . ARG A 1 309 ? 11.986 -21.376 -8.836 1.00 32.00 309 ARG A O 1
ATOM 2402 N N . PRO A 1 310 ? 9.928 -22.107 -9.417 1.00 28.66 310 PRO A N 1
ATOM 2403 C CA . PRO A 1 310 ? 10.380 -23.480 -9.542 1.00 28.66 310 PRO A CA 1
ATOM 2404 C C . PRO A 1 310 ? 11.468 -23.479 -10.622 1.00 28.66 310 PRO A C 1
ATOM 2406 O O . PRO A 1 310 ? 11.298 -22.792 -11.636 1.00 28.66 310 PRO A O 1
ATOM 2409 N N . PRO A 1 311 ? 12.620 -24.124 -10.379 1.00 29.20 311 PRO A N 1
ATOM 2410 C CA . PRO A 1 311 ? 13.702 -24.129 -11.348 1.00 29.20 311 PRO A CA 1
ATOM 2411 C C . PRO A 1 311 ? 13.149 -24.629 -12.682 1.00 29.20 311 PRO A C 1
ATOM 2413 O O . PRO A 1 311 ? 12.441 -25.638 -12.706 1.00 29.20 311 PRO A O 1
ATOM 2416 N N . ASP A 1 312 ? 13.445 -23.896 -13.761 1.00 31.58 312 ASP A N 1
ATOM 2417 C CA . ASP A 1 312 ? 13.123 -24.301 -15.129 1.00 31.58 312 ASP A CA 1
ATOM 2418 C C . ASP A 1 312 ? 13.697 -25.705 -15.350 1.00 31.58 312 ASP A C 1
ATOM 2420 O O . ASP A 1 312 ? 14.893 -25.901 -15.569 1.00 31.58 312 ASP A O 1
ATOM 2424 N N . THR A 1 313 ? 12.834 -26.708 -15.241 1.00 38.91 313 THR A N 1
ATOM 2425 C CA . THR A 1 313 ? 13.130 -28.084 -15.612 1.00 38.91 313 THR A CA 1
ATOM 2426 C C . THR A 1 313 ? 12.757 -28.224 -17.073 1.00 38.91 313 THR A C 1
ATOM 2428 O O . THR A 1 313 ? 11.730 -28.796 -17.389 1.00 38.91 313 THR A O 1
ATOM 2431 N N . ASP A 1 314 ? 13.565 -27.626 -17.952 1.00 32.31 314 ASP A N 1
ATOM 2432 C CA . ASP A 1 314 ? 13.856 -28.182 -19.277 1.00 32.31 314 ASP A CA 1
ATOM 2433 C C . ASP A 1 314 ? 14.853 -27.311 -20.055 1.00 32.31 314 ASP A C 1
ATOM 2435 O O . ASP A 1 314 ? 14.515 -26.422 -20.831 1.00 32.31 314 ASP A O 1
ATOM 2439 N N . ALA A 1 315 ? 16.125 -27.667 -19.922 1.00 33.41 315 ALA A N 1
ATOM 2440 C CA . ALA A 1 315 ? 17.006 -27.738 -21.076 1.00 33.41 315 ALA A CA 1
ATOM 2441 C C . ALA A 1 315 ? 17.790 -29.042 -20.945 1.00 33.41 315 ALA A C 1
ATOM 2443 O O . ALA A 1 315 ? 18.880 -29.096 -20.369 1.00 33.41 315 ALA A O 1
ATOM 2444 N N . LYS A 1 316 ? 17.190 -30.128 -21.447 1.00 38.56 316 LYS A N 1
ATOM 2445 C CA . LYS A 1 316 ? 17.911 -31.361 -21.756 1.00 38.56 316 LYS A CA 1
ATOM 2446 C C . LYS A 1 316 ? 19.196 -30.980 -22.484 1.00 38.56 316 LYS A C 1
ATOM 2448 O O . LYS A 1 316 ? 19.155 -30.411 -23.573 1.00 38.56 316 LYS A O 1
ATOM 2453 N N . LYS A 1 317 ? 20.330 -31.302 -21.859 1.00 36.41 317 LYS A N 1
ATOM 2454 C CA . LYS A 1 317 ? 21.648 -31.334 -22.487 1.00 36.41 317 LYS A CA 1
ATOM 2455 C C . LYS A 1 317 ? 21.547 -32.166 -23.765 1.00 36.41 317 LYS A C 1
ATOM 2457 O O . LYS A 1 317 ? 21.583 -33.393 -23.716 1.00 36.41 317 LYS A O 1
ATOM 2462 N N . GLY A 1 318 ? 21.429 -31.493 -24.904 1.00 33.78 318 GLY A N 1
ATOM 2463 C CA . GLY A 1 318 ? 21.843 -32.046 -26.180 1.00 33.78 318 GLY A CA 1
ATOM 2464 C C . GLY A 1 318 ? 23.356 -32.192 -26.128 1.00 33.78 318 GLY A C 1
ATOM 2465 O O . GLY A 1 318 ? 24.084 -31.218 -26.296 1.00 33.78 318 GLY A O 1
ATOM 2466 N N . VAL A 1 319 ? 23.819 -33.397 -25.813 1.00 37.47 319 VAL A N 1
ATOM 2467 C CA . VAL A 1 319 ? 25.211 -33.805 -25.990 1.00 37.47 319 VAL A CA 1
ATOM 2468 C C . VAL A 1 319 ? 25.498 -33.727 -27.490 1.00 37.47 319 VAL A C 1
ATOM 2470 O O . VAL A 1 319 ? 25.076 -34.599 -28.245 1.00 37.47 319 VAL A O 1
ATOM 2473 N N . ARG A 1 320 ? 26.176 -32.666 -27.938 1.00 34.28 320 ARG A N 1
ATOM 2474 C CA . ARG A 1 320 ? 26.895 -32.696 -29.215 1.00 34.28 320 ARG A CA 1
ATOM 2475 C C . ARG A 1 320 ? 28.114 -33.590 -29.010 1.00 34.28 320 ARG A C 1
ATOM 2477 O O . ARG A 1 320 ? 29.020 -33.231 -28.265 1.00 34.28 320 ARG A O 1
ATOM 2484 N N . ARG A 1 321 ? 28.075 -34.781 -29.609 1.00 37.53 321 ARG A N 1
ATOM 2485 C CA . ARG A 1 321 ? 29.278 -35.533 -29.966 1.00 37.53 321 ARG A CA 1
ATOM 2486 C C . ARG A 1 321 ? 29.836 -34.865 -31.217 1.00 37.53 321 ARG A C 1
ATOM 2488 O O . ARG A 1 321 ? 29.265 -35.053 -32.283 1.00 37.53 321 ARG A O 1
ATOM 2495 N N . ASP A 1 322 ? 30.888 -34.081 -31.046 1.00 38.69 322 ASP A N 1
ATOM 2496 C CA . ASP A 1 322 ? 31.811 -33.749 -32.125 1.00 38.69 322 ASP A CA 1
ATOM 2497 C C . ASP A 1 322 ? 33.072 -34.571 -31.852 1.00 38.69 322 ASP A C 1
ATOM 2499 O O . ASP A 1 322 ? 33.922 -34.151 -31.080 1.00 38.69 322 ASP A O 1
ATOM 2503 N N . ASP A 1 323 ? 33.120 -35.771 -32.423 1.00 38.28 323 ASP A N 1
ATOM 2504 C CA . ASP A 1 323 ? 34.332 -36.553 -32.662 1.00 38.28 323 ASP A CA 1
ATOM 2505 C C . ASP A 1 323 ? 34.066 -37.316 -33.962 1.00 38.28 323 ASP A C 1
ATOM 2507 O O . ASP A 1 323 ? 33.168 -38.157 -34.003 1.00 38.28 323 ASP A O 1
ATOM 2511 N N . ASP A 1 324 ? 34.739 -36.891 -35.033 1.00 38.66 324 ASP A N 1
ATOM 2512 C CA . ASP A 1 324 ? 35.299 -37.720 -36.112 1.00 38.66 324 ASP A CA 1
ATOM 2513 C C . ASP A 1 324 ? 35.508 -36.857 -37.362 1.00 38.66 324 ASP A C 1
ATOM 2515 O O . ASP A 1 324 ? 34.602 -36.670 -38.165 1.00 38.66 324 ASP A O 1
ATOM 2519 N N . HIS A 1 325 ? 36.722 -36.319 -37.507 1.00 35.09 325 HIS A N 1
ATOM 2520 C CA . HIS A 1 325 ? 37.445 -36.268 -38.781 1.00 35.09 325 HIS A CA 1
ATOM 2521 C C . HIS A 1 325 ? 38.927 -35.995 -38.494 1.00 35.09 325 HIS A C 1
ATOM 2523 O O . HIS A 1 325 ? 39.393 -34.856 -38.474 1.00 35.09 325 HIS A O 1
ATOM 2529 N N . ALA A 1 326 ? 39.658 -37.082 -38.263 1.00 40.19 326 ALA A N 1
ATOM 2530 C CA . ALA A 1 326 ? 41.070 -37.186 -38.579 1.00 40.19 326 ALA A CA 1
ATOM 2531 C C . ALA A 1 326 ? 41.215 -38.369 -39.542 1.00 40.19 326 ALA A C 1
ATOM 2533 O O . ALA A 1 326 ? 41.124 -39.512 -39.109 1.00 40.19 326 ALA A O 1
ATOM 2534 N N . GLU A 1 327 ? 41.307 -38.053 -40.835 1.00 38.19 327 GLU A N 1
ATOM 2535 C CA . GLU A 1 327 ? 42.159 -38.655 -41.880 1.00 38.19 327 GLU A CA 1
ATOM 2536 C C . GLU A 1 327 ? 41.831 -38.017 -43.237 1.00 38.19 327 GLU A C 1
ATOM 2538 O O . GLU A 1 327 ? 40.634 -37.957 -43.603 1.00 38.19 327 GLU A O 1
#